Protein AF-0000000077157957 (afdb_homodimer)

Solvent-accessible surface area (backbone atoms only — not comparable to full-atom values): 14151 Å² total; per-residue (Å²): 118,67,77,53,46,55,57,48,50,53,51,52,47,68,75,36,86,53,44,46,35,38,33,37,28,38,81,87,62,49,78,75,44,72,50,68,50,83,91,54,86,76,76,61,53,72,70,53,44,52,51,51,48,44,53,50,47,52,52,49,53,59,51,50,72,49,22,91,65,38,36,56,62,53,36,33,39,37,36,26,53,47,30,28,40,36,41,31,61,73,54,99,53,33,36,37,38,38,32,27,62,41,55,69,68,58,43,57,47,58,73,54,78,43,71,69,49,51,53,27,47,73,66,49,52,62,55,89,125,119,66,77,52,47,54,56,48,50,52,52,53,46,68,74,35,86,54,44,47,35,38,34,38,27,38,80,86,62,48,78,76,43,72,50,67,50,84,90,55,84,77,78,62,53,73,68,54,44,53,53,52,49,45,53,49,47,53,52,49,53,60,52,51,71,48,22,90,66,38,35,56,63,53,36,34,39,36,36,27,53,48,30,29,39,36,40,33,60,74,54,99,52,34,36,37,38,38,32,26,61,41,55,69,67,59,42,58,46,58,72,54,77,44,71,70,50,50,55,26,50,72,67,48,51,61,56,90,124

Sequence (258 aa):
MVEDYKSFLEVLMVSNKNIRFSAMCNLKGELLFQKRRDDIRELFSLEETKEQLSRTIESWKSRVEIKDKVGRPLYSVTSYEKIKRMTIPIDEEHLLFISIDNKEEEVEMFKNINIKNISSLLDIGPTKSMVEDYKSFLEVLMVSNKNIRFSAMCNLKGELLFQKRRDDIRELFSLEETKEQLSRTIESWKSRVEIKDKVGRPLYSVTSYEKIKRMTIPIDEEHLLFISIDNKEEEVEMFKNINIKNISSLLDIGPTKS

Nearest PDB structures (foldseek):
  7kek-assembly1_F  TM=7.350E-01  e=5.044E-04  Tetrahymena thermophila
  8fw5-assembly1_D  TM=6.089E-01  e=6.854E-04  Escherichia coli
  7ux2-assembly1_I  TM=6.187E-01  e=1.944E-03  Homo sapiens
  8dhb-assembly1_B  TM=6.499E-01  e=8.470E-03  Homo sapiens
  6nzd-assembly1_F  TM=6.382E-01  e=7.492E-03  Homo sapiens

Secondary structure (DSSP, 8-state):
--HHHHHHHHHHHHH-TTEEEEEEEETTS-EEEEEE-TTS--SS-HHHHHHHHHHHHHHHHHHHTTHHHH--EEEEEEEESSEEEEEEESSSSEEEEEEEEPPHHHHHHTTS--HHHHHHHHT-S----/--HHHHHHHHHHHHH-TTEEEEEEEETTS-EEEEEE-SSS--SS-HHHHHHHHHHHHHHHHHHHTTHHHH--EEEEEEEESSEEEEEEESSSSEEEEEEEEPPHHHHHHTTS--HHHHHHHHT-S----

Foldseek 3Di:
DLVVVAVVVVVVCVVDVQWAKKFKDWLVLDTSDMDGDPPDDDPDDPVRVSVVSNVVSVVQVVQQVCCVPVHHDAKDWDDDQFWIWMWGDPDPTMIMIIIGGDDNVLNVLPVDDDPVSVVVCVPDDDDPD/DLVVVAVVVVVVCVVDVQWAKKFKDWLVLDTSDMDGDPPDDDPDDPVRVSVVSNVVSVVQVVQCVCCVPVHHDAKDWDDDQFWIWMWGDPDPTMIMIIIGGDDNVLNVLPVDDDPVSVVVVVPDDDDPD

pLDDT: mean 89.95, std 9.97, range [42.88, 97.19]

Radius of gyration: 17.66 Å; Cα contacts (8 Å, |Δi|>4): 406; chains: 2; bounding box: 35×49×39 Å

Structure (mmCIF, N/CA/C/O backbone):
data_AF-0000000077157957-model_v1
#
loop_
_entity.id
_entity.type
_entity.pdbx_description
1 polymer 'Uncharacterized protein'
#
loop_
_atom_site.group_PDB
_atom_site.id
_atom_site.type_symbol
_atom_site.label_atom_id
_atom_site.label_alt_id
_atom_site.label_comp_id
_atom_site.label_asym_id
_atom_site.label_entity_id
_atom_site.label_seq_id
_atom_site.pdbx_PDB_ins_code
_atom_site.Cartn_x
_atom_site.Cartn_y
_atom_site.Cartn_z
_atom_site.occupancy
_atom_site.B_iso_or_equiv
_atom_site.auth_seq_id
_atom_site.auth_comp_id
_atom_site.auth_asym_id
_atom_site.auth_atom_id
_atom_site.pdbx_PDB_model_num
ATOM 1 N N . MET A 1 1 ? -15.039 -23.141 -6.438 1 42.88 1 MET A N 1
ATOM 2 C CA . MET A 1 1 ? -14.539 -21.797 -6.246 1 42.88 1 MET A CA 1
ATOM 3 C C . MET A 1 1 ? -13.016 -21.766 -6.324 1 42.88 1 MET A C 1
ATOM 5 O O . MET A 1 1 ? -12.438 -20.859 -6.93 1 42.88 1 MET A O 1
ATOM 9 N N . VAL A 1 2 ? -12.328 -22.891 -5.785 1 51.84 2 VAL A N 1
ATOM 10 C CA . VAL A 1 2 ? -10.883 -23.062 -5.715 1 51.84 2 VAL A CA 1
ATOM 11 C C . VAL A 1 2 ? -10.32 -23.297 -7.117 1 51.84 2 VAL A C 1
ATOM 13 O O . VAL A 1 2 ? -9.312 -22.688 -7.492 1 51.84 2 VAL A O 1
ATOM 16 N N . GLU A 1 3 ? -10.898 -24.297 -7.863 1 55.38 3 GLU A N 1
ATOM 17 C CA . GLU A 1 3 ? -10.43 -24.625 -9.203 1 55.38 3 GLU A CA 1
ATOM 18 C C . GLU A 1 3 ? -10.391 -23.391 -10.094 1 55.38 3 GLU A C 1
ATOM 20 O O . GLU A 1 3 ? -9.523 -23.266 -10.969 1 55.38 3 GLU A O 1
ATOM 25 N N . ASP A 1 4 ? -11.039 -22.406 -9.539 1 82.94 4 ASP A N 1
ATOM 26 C CA . ASP A 1 4 ? -11.25 -21.188 -10.312 1 82.94 4 ASP A CA 1
ATOM 27 C C . ASP A 1 4 ? -10.148 -20.156 -10.031 1 82.94 4 ASP A C 1
ATOM 29 O O . ASP A 1 4 ? -9.711 -19.453 -10.938 1 82.94 4 ASP A O 1
ATOM 33 N N . TYR A 1 5 ? -9.336 -20.609 -8.984 1 84.75 5 TYR A N 1
ATOM 34 C CA . TYR A 1 5 ? -8.25 -19.688 -8.664 1 84.75 5 TYR A CA 1
ATOM 35 C C . TYR A 1 5 ? -7.016 -19.984 -9.516 1 84.75 5 TYR A C 1
ATOM 37 O O . TYR A 1 5 ? -6.336 -19.062 -9.977 1 84.75 5 TYR A O 1
ATOM 45 N N . LYS A 1 6 ? -6.855 -21.312 -9.688 1 89 6 LYS A N 1
ATOM 46 C CA . LYS A 1 6 ? -5.699 -21.719 -10.484 1 89 6 LYS A CA 1
ATOM 47 C C . LYS A 1 6 ? -5.773 -21.141 -11.898 1 89 6 LYS A C 1
ATOM 49 O O . LYS A 1 6 ? -4.812 -20.531 -12.375 1 89 6 LYS A O 1
ATOM 54 N N . SER A 1 7 ? -6.852 -21.406 -12.484 1 90.25 7 SER A N 1
ATOM 55 C CA . SER A 1 7 ? -7.043 -20.906 -13.844 1 90.25 7 SER A CA 1
ATOM 56 C C . SER A 1 7 ? -6.957 -19.375 -13.883 1 90.25 7 SER A C 1
ATOM 58 O O . SER A 1 7 ? -6.398 -18.812 -14.82 1 90.25 7 SER A O 1
ATOM 60 N N . PHE A 1 8 ? -7.523 -18.828 -12.891 1 91.25 8 PHE A N 1
ATOM 61 C CA . PHE A 1 8 ? -7.492 -17.375 -12.781 1 91.25 8 PHE A CA 1
ATOM 62 C C . PHE A 1 8 ? -6.059 -16.859 -12.742 1 91.25 8 PHE A C 1
ATOM 64 O O . PHE A 1 8 ? -5.695 -15.945 -13.484 1 91.25 8 PHE A O 1
ATOM 71 N N . LEU A 1 9 ? -5.203 -17.438 -11.945 1 94.25 9 LEU A N 1
ATOM 72 C CA . LEU A 1 9 ? -3.82 -17 -11.789 1 94.25 9 LEU A CA 1
ATOM 73 C C . LEU A 1 9 ? -3.021 -17.266 -13.062 1 94.25 9 LEU A C 1
ATOM 75 O O . LEU A 1 9 ? -2.146 -16.469 -13.422 1 94.25 9 LEU A O 1
ATOM 79 N N . GLU A 1 10 ? -3.318 -18.359 -13.672 1 92.62 10 GLU A N 1
ATOM 80 C CA . GLU A 1 10 ? -2.639 -18.656 -14.93 1 92.62 10 GLU A CA 1
ATOM 81 C C . GLU A 1 10 ? -2.91 -17.578 -15.977 1 92.62 10 GLU A C 1
ATOM 83 O O . GLU A 1 10 ? -1.987 -17.109 -16.641 1 92.62 10 GLU A O 1
ATOM 88 N N . VAL A 1 11 ? -4.16 -17.25 -16.078 1 92.44 11 VAL A N 1
ATOM 89 C CA . VAL A 1 11 ? -4.535 -16.219 -17.031 1 92.44 11 VAL A CA 1
ATOM 90 C C . VAL A 1 11 ? -3.875 -14.891 -16.641 1 92.44 11 VAL A C 1
ATOM 92 O O . VAL A 1 11 ? -3.371 -14.164 -17.5 1 92.44 11 VAL A O 1
ATOM 95 N N . LEU A 1 12 ? -3.834 -14.586 -15.375 1 93.19 12 LEU A N 1
ATOM 96 C CA . LEU A 1 12 ? -3.229 -13.359 -14.875 1 93.19 12 LEU A CA 1
ATOM 97 C C . LEU A 1 12 ? -1.747 -13.297 -15.227 1 93.19 12 LEU A C 1
ATOM 99 O O . LEU A 1 12 ? -1.271 -12.281 -15.742 1 93.19 12 LEU A O 1
ATOM 103 N N . MET A 1 13 ? -1.059 -14.359 -15.07 1 93.81 13 MET A N 1
ATOM 104 C CA . MET A 1 13 ? 0.377 -14.414 -15.328 1 93.81 13 MET A CA 1
ATOM 105 C C . MET A 1 13 ? 0.674 -14.195 -16.812 1 93.81 13 MET A C 1
ATOM 107 O O . MET A 1 13 ? 1.664 -13.547 -17.156 1 93.81 13 MET A O 1
ATOM 111 N N . VAL A 1 14 ? -0.181 -14.695 -17.594 1 92.06 14 VAL A N 1
ATOM 112 C CA . VAL A 1 14 ? 0.019 -14.602 -19.031 1 92.06 14 VAL A CA 1
ATOM 113 C C . VAL A 1 14 ? -0.35 -13.203 -19.516 1 92.06 14 VAL A C 1
ATOM 115 O O . VAL A 1 14 ? 0.238 -12.695 -20.484 1 92.06 14 VAL A O 1
ATOM 118 N N . SER A 1 15 ? -1.203 -12.555 -18.844 1 89.25 15 SER A N 1
ATOM 119 C CA . SER A 1 15 ? -1.728 -11.266 -19.297 1 89.25 15 SER A CA 1
ATOM 120 C C . SER A 1 15 ? -0.665 -10.18 -19.203 1 89.25 15 SER A C 1
ATOM 122 O O . SER A 1 15 ? -0.77 -9.141 -19.859 1 89.25 15 SER A O 1
ATOM 124 N N . ASN A 1 16 ? 0.324 -10.344 -18.344 1 91.5 16 ASN A N 1
ATOM 125 C CA . ASN A 1 16 ? 1.389 -9.359 -18.156 1 91.5 16 ASN A CA 1
ATOM 126 C C . ASN A 1 16 ? 2.729 -10.039 -17.875 1 91.5 16 ASN A C 1
ATOM 128 O O . ASN A 1 16 ? 2.895 -10.695 -16.844 1 91.5 16 ASN A O 1
ATOM 132 N N . LYS A 1 17 ? 3.668 -9.844 -18.766 1 91.75 17 LYS A N 1
ATOM 133 C CA . LYS A 1 17 ? 4.949 -10.547 -18.703 1 91.75 17 LYS A CA 1
ATOM 134 C C . LYS A 1 17 ? 5.801 -10.047 -17.547 1 91.75 17 LYS A C 1
ATOM 136 O O . LYS A 1 17 ? 6.801 -10.672 -17.188 1 91.75 17 LYS A O 1
ATOM 141 N N . ASN A 1 18 ? 5.402 -8.945 -16.953 1 92.56 18 ASN A N 1
ATOM 142 C CA . ASN A 1 18 ? 6.207 -8.367 -15.875 1 92.56 18 ASN A CA 1
ATOM 143 C C . ASN A 1 18 ? 5.801 -8.922 -14.508 1 92.56 18 ASN A C 1
ATOM 145 O O . ASN A 1 18 ? 6.465 -8.656 -13.508 1 92.56 18 ASN A O 1
ATOM 149 N N . ILE A 1 19 ? 4.68 -9.664 -14.469 1 95.69 19 ILE A N 1
ATOM 150 C CA . ILE A 1 19 ? 4.297 -10.305 -13.219 1 95.69 19 ILE A CA 1
ATOM 151 C C . ILE A 1 19 ? 5.27 -11.438 -12.898 1 95.69 19 ILE A C 1
ATOM 153 O O . ILE A 1 19 ? 5.445 -12.352 -13.703 1 95.69 19 ILE A O 1
ATOM 157 N N . ARG A 1 20 ? 5.859 -11.391 -11.797 1 95.56 20 ARG A N 1
ATOM 158 C CA . ARG A 1 20 ? 6.832 -12.391 -11.367 1 95.56 20 ARG A CA 1
ATOM 159 C C . ARG A 1 20 ? 6.156 -13.516 -10.594 1 95.56 20 ARG A C 1
ATOM 161 O O . ARG A 1 20 ? 6.582 -14.672 -10.664 1 95.56 20 ARG A O 1
ATOM 168 N N . PHE A 1 21 ? 5.234 -13.07 -9.836 1 96 21 PHE A N 1
ATOM 169 C CA . PHE A 1 21 ? 4.641 -13.969 -8.852 1 96 21 PHE A CA 1
ATOM 170 C C . PHE A 1 21 ? 3.191 -13.586 -8.578 1 96 21 PHE A C 1
ATOM 172 O O . PHE A 1 21 ? 2.857 -12.398 -8.523 1 96 21 PHE A O 1
ATOM 179 N N . SER A 1 22 ? 2.291 -14.578 -8.43 1 96.44 22 SER A N 1
ATOM 180 C CA . SER A 1 22 ? 0.923 -14.383 -7.957 1 96.44 22 SER A CA 1
ATOM 181 C C . SER A 1 22 ? 0.5 -15.508 -7.012 1 96.44 22 SER A C 1
ATOM 183 O O . SER A 1 22 ? 0.941 -16.641 -7.16 1 96.44 22 SER A O 1
ATOM 185 N N . ALA A 1 23 ? -0.351 -15.18 -6.09 1 96.5 23 ALA A N 1
ATOM 186 C CA . ALA A 1 23 ? -0.817 -16.172 -5.125 1 96.5 23 ALA A CA 1
ATOM 187 C C . ALA A 1 23 ? -2.207 -15.812 -4.605 1 96.5 23 ALA A C 1
ATOM 189 O O . ALA A 1 23 ? -2.557 -14.641 -4.5 1 96.5 23 ALA A O 1
ATOM 190 N N . MET A 1 24 ? -2.934 -16.844 -4.344 1 95.94 24 MET A N 1
ATOM 191 C CA . MET A 1 24 ? -4.211 -16.75 -3.641 1 95.94 24 MET A CA 1
ATOM 192 C C . MET A 1 24 ? -4.098 -17.297 -2.223 1 95.94 24 MET A C 1
ATOM 194 O O . MET A 1 24 ? -3.658 -18.438 -2.023 1 95.94 24 MET A O 1
ATOM 198 N N . CYS A 1 25 ? -4.477 -16.484 -1.269 1 95.62 25 CYS A N 1
ATOM 199 C CA . CYS A 1 25 ? -4.445 -16.906 0.127 1 95.62 25 CYS A CA 1
ATOM 200 C C . CYS A 1 25 ? -5.758 -16.578 0.827 1 95.62 25 CYS A C 1
ATOM 202 O O . CYS A 1 25 ? -6.508 -15.711 0.37 1 95.62 25 CYS A O 1
ATOM 204 N N . ASN A 1 26 ? -6.004 -17.297 1.875 1 94.62 26 ASN A N 1
ATOM 205 C CA . ASN A 1 26 ? -7.117 -16.875 2.719 1 94.62 26 ASN A CA 1
ATOM 206 C C . ASN A 1 26 ? -6.637 -16.062 3.912 1 94.62 26 ASN A C 1
ATOM 208 O O . ASN A 1 26 ? -5.434 -15.906 4.125 1 94.62 26 ASN A O 1
ATOM 212 N N . LEU A 1 27 ? -7.539 -15.57 4.688 1 92.88 27 LEU A N 1
ATOM 213 C CA . LEU A 1 27 ? -7.203 -14.641 5.762 1 92.88 27 LEU A CA 1
ATOM 214 C C . LEU A 1 27 ? -6.656 -15.383 6.973 1 92.88 27 LEU A C 1
ATOM 216 O O . LEU A 1 27 ? -6.18 -14.758 7.926 1 92.88 27 LEU A O 1
ATOM 220 N N . LYS A 1 28 ? -6.629 -16.656 6.891 1 91.31 28 LYS A N 1
ATOM 221 C CA . LYS A 1 28 ? -6.031 -17.453 7.961 1 91.31 28 LYS A CA 1
ATOM 222 C C . LYS A 1 28 ? -4.559 -17.719 7.684 1 91.31 28 LYS A C 1
ATOM 224 O O . LYS A 1 28 ? -3.871 -18.344 8.508 1 91.31 28 LYS A O 1
ATOM 229 N N . GLY A 1 29 ? -4.121 -17.344 6.531 1 87.62 29 GLY A N 1
ATOM 230 C CA . GLY A 1 29 ? -2.707 -17.484 6.211 1 87.62 29 GLY A CA 1
ATOM 231 C C . GLY A 1 29 ? -2.396 -18.703 5.367 1 87.62 29 GLY A C 1
ATOM 232 O O . GLY A 1 29 ? -1.229 -19.031 5.145 1 87.62 29 GLY A O 1
ATOM 233 N N . GLU A 1 30 ? -3.422 -19.312 4.934 1 91.81 30 GLU A N 1
ATOM 234 C CA . GLU A 1 30 ? -3.209 -20.484 4.098 1 91.81 30 GLU A CA 1
ATOM 235 C C . GLU A 1 30 ? -2.99 -20.094 2.641 1 91.81 30 GLU A C 1
ATOM 237 O O . GLU A 1 30 ? -3.807 -19.391 2.053 1 91.81 30 GLU A O 1
ATOM 242 N N . LEU A 1 31 ? -1.875 -20.578 2.088 1 93.5 31 LEU A N 1
ATOM 243 C CA . LEU A 1 31 ? -1.6 -20.422 0.663 1 93.5 31 LEU A CA 1
ATOM 244 C C . LEU A 1 31 ? -2.371 -21.438 -0.157 1 93.5 31 LEU A C 1
ATOM 246 O O . LEU A 1 31 ? -2.057 -22.641 -0.117 1 93.5 31 LEU A O 1
ATOM 250 N N . LEU A 1 32 ? -3.307 -21.031 -0.927 1 93.94 32 LEU A N 1
ATOM 251 C CA . LEU A 1 32 ? -4.184 -21.922 -1.671 1 93.94 32 LEU A CA 1
ATOM 252 C C . LEU A 1 32 ? -3.566 -22.297 -3.018 1 93.94 32 LEU A C 1
ATOM 254 O O . LEU A 1 32 ? -3.58 -23.469 -3.414 1 93.94 32 LEU A O 1
ATOM 258 N N . PHE A 1 33 ? -3.115 -21.281 -3.725 1 94.12 33 PHE A N 1
ATOM 259 C CA . PHE A 1 33 ? -2.473 -21.469 -5.02 1 94.12 33 PHE A CA 1
ATOM 260 C C . PHE A 1 33 ? -1.436 -20.375 -5.27 1 94.12 33 PHE A C 1
ATOM 262 O O . PHE A 1 33 ? -1.561 -19.266 -4.758 1 94.12 33 PHE A O 1
ATOM 269 N N . GLN A 1 34 ? -0.442 -20.766 -6.004 1 94.94 34 GLN A N 1
ATOM 270 C CA . GLN A 1 34 ? 0.556 -19.781 -6.395 1 94.94 34 GLN A CA 1
ATOM 271 C C . GLN A 1 34 ? 1.125 -20.094 -7.777 1 94.94 34 GLN A C 1
ATOM 273 O O . GLN A 1 34 ? 1.074 -21.234 -8.234 1 94.94 34 GLN A O 1
ATOM 278 N N . LYS A 1 35 ? 1.478 -19.078 -8.406 1 94.56 35 LYS A N 1
ATOM 279 C CA . LYS A 1 35 ? 2.186 -19.203 -9.68 1 94.56 35 LYS A CA 1
ATOM 280 C C . LYS A 1 35 ? 3.414 -18.297 -9.711 1 94.56 35 LYS A C 1
ATOM 282 O O . LYS A 1 35 ? 3.363 -17.156 -9.242 1 94.56 35 LYS A O 1
ATOM 287 N N . ARG A 1 36 ? 4.512 -18.875 -10.234 1 93.62 36 ARG A N 1
ATOM 288 C CA . ARG A 1 36 ? 5.758 -18.141 -10.438 1 93.62 36 ARG A CA 1
ATOM 289 C C . ARG A 1 36 ? 6.195 -18.203 -11.898 1 93.62 36 ARG A C 1
ATOM 291 O O . ARG A 1 36 ? 5.902 -19.172 -12.602 1 93.62 36 ARG A O 1
ATOM 298 N N . ARG A 1 37 ? 6.785 -17.156 -12.211 1 91.06 37 ARG A N 1
ATOM 299 C CA . ARG A 1 37 ? 7.375 -17.188 -13.547 1 91.06 37 ARG A CA 1
ATOM 300 C C . ARG A 1 37 ? 8.594 -18.109 -13.578 1 91.06 37 ARG A C 1
ATOM 302 O O . ARG A 1 37 ? 9.461 -18.031 -12.703 1 91.06 37 ARG A O 1
ATOM 309 N N . ASP A 1 38 ? 8.773 -18.906 -14.578 1 85.81 38 ASP A N 1
ATOM 310 C CA . ASP A 1 38 ? 9.812 -19.938 -14.641 1 85.81 38 ASP A CA 1
ATOM 311 C C . ASP A 1 38 ? 11.086 -19.375 -15.281 1 85.81 38 ASP A C 1
ATOM 313 O O . ASP A 1 38 ? 12.172 -19.922 -15.086 1 85.81 38 ASP A O 1
ATOM 317 N N . ASP A 1 39 ? 11.008 -18.281 -15.977 1 89.44 39 ASP A N 1
ATOM 318 C CA . ASP A 1 39 ? 12.125 -17.828 -16.797 1 89.44 39 ASP A CA 1
ATOM 319 C C . ASP A 1 39 ? 12.891 -16.703 -16.109 1 89.44 39 ASP A C 1
ATOM 321 O O . ASP A 1 39 ? 13.75 -16.062 -16.734 1 89.44 39 ASP A O 1
ATOM 325 N N . ILE A 1 40 ? 12.516 -16.438 -14.875 1 89.19 40 ILE A N 1
ATOM 326 C CA . ILE A 1 40 ? 13.227 -15.359 -14.172 1 89.19 40 ILE A CA 1
ATOM 327 C C . ILE A 1 40 ? 13.742 -15.875 -12.836 1 89.19 40 ILE A C 1
ATOM 329 O O . ILE A 1 40 ? 13.258 -16.891 -12.32 1 89.19 40 ILE A O 1
ATOM 333 N N . ARG A 1 41 ? 14.742 -15.164 -12.375 1 89.81 41 ARG A N 1
ATOM 334 C CA . ARG A 1 41 ? 15.297 -15.492 -11.07 1 89.81 41 ARG A CA 1
ATOM 335 C C . ARG A 1 41 ? 14.312 -15.156 -9.953 1 89.81 41 ARG A C 1
ATOM 337 O O . ARG A 1 41 ? 13.789 -14.039 -9.891 1 89.81 41 ARG A O 1
ATOM 344 N N . GLU A 1 42 ? 14.156 -16.078 -9.055 1 90.19 42 GLU A N 1
ATOM 345 C CA . GLU A 1 42 ? 13.297 -15.875 -7.895 1 90.19 42 GLU A CA 1
ATOM 346 C C . GLU A 1 42 ? 13.984 -14.984 -6.855 1 90.19 42 GLU A C 1
ATOM 348 O O . GLU A 1 42 ? 15.18 -15.141 -6.594 1 90.19 42 GLU A O 1
ATOM 353 N N . LEU A 1 43 ? 13.273 -14.18 -6.301 1 93.81 43 LEU A N 1
ATOM 354 C CA . LEU A 1 43 ? 13.812 -13.266 -5.301 1 93.81 43 LEU A CA 1
ATOM 355 C C . LEU A 1 43 ? 13.633 -13.836 -3.896 1 93.81 43 LEU A C 1
ATOM 357 O O . LEU A 1 43 ? 14.383 -13.492 -2.98 1 93.81 43 LEU A O 1
ATOM 361 N N . PHE A 1 44 ? 12.617 -14.688 -3.742 1 94.06 44 PHE A N 1
ATOM 362 C CA . PHE A 1 44 ? 12.297 -15.266 -2.441 1 94.06 44 PHE A CA 1
ATOM 363 C C . PHE A 1 44 ? 12.188 -16.781 -2.537 1 94.06 44 PHE A C 1
ATOM 365 O O . PHE A 1 44 ? 11.656 -17.312 -3.518 1 94.06 44 PHE A O 1
ATOM 372 N N . SER A 1 45 ? 12.664 -17.406 -1.501 1 92.56 45 SER A N 1
ATOM 373 C CA . SER A 1 45 ? 12.383 -18.828 -1.356 1 92.56 45 SER A CA 1
ATOM 374 C C . SER A 1 45 ? 10.922 -19.062 -0.992 1 92.56 45 SER A C 1
ATOM 376 O O . SER A 1 45 ? 10.188 -18.109 -0.706 1 92.56 45 SER A O 1
ATOM 378 N N . LEU A 1 46 ? 10.523 -20.281 -1.025 1 89.75 46 LEU A N 1
ATOM 379 C CA . LEU A 1 46 ? 9.164 -20.609 -0.64 1 89.75 46 LEU A CA 1
ATOM 380 C C . LEU A 1 46 ? 8.898 -20.234 0.814 1 89.75 46 LEU A C 1
ATOM 382 O O . LEU A 1 46 ? 7.828 -19.719 1.143 1 89.75 46 LEU A O 1
ATOM 386 N N . GLU A 1 47 ? 9.875 -20.531 1.652 1 93.19 47 GLU A N 1
ATOM 387 C CA . GLU A 1 47 ? 9.75 -20.188 3.066 1 93.19 47 GLU A CA 1
ATOM 388 C C . GLU A 1 47 ? 9.633 -18.672 3.264 1 93.19 47 GLU A C 1
ATOM 390 O O . GLU A 1 47 ? 8.797 -18.203 4.031 1 93.19 47 GLU A O 1
ATOM 395 N N . GLU A 1 48 ? 10.469 -17.953 2.572 1 93.69 48 GLU A N 1
ATOM 396 C CA . GLU A 1 48 ? 10.422 -16.5 2.641 1 93.69 48 GLU A CA 1
ATOM 397 C C . GLU A 1 48 ? 9.102 -15.961 2.098 1 93.69 48 GLU A C 1
ATOM 399 O O . GLU A 1 48 ? 8.555 -14.992 2.633 1 93.69 48 GLU A O 1
ATOM 404 N N . THR A 1 49 ? 8.609 -16.594 1.035 1 92.31 49 THR A N 1
ATOM 405 C CA . THR A 1 49 ? 7.332 -16.203 0.451 1 92.31 49 THR A CA 1
ATOM 406 C C . THR A 1 49 ? 6.203 -16.375 1.465 1 92.31 49 THR A C 1
ATOM 408 O O . THR A 1 49 ? 5.383 -15.469 1.646 1 92.31 49 THR A O 1
ATOM 411 N N . LYS A 1 50 ? 6.207 -17.438 2.139 1 92.88 50 LYS A N 1
ATOM 412 C CA . LYS A 1 50 ? 5.18 -17.703 3.143 1 92.88 50 LYS A CA 1
ATOM 413 C C . LYS A 1 50 ? 5.246 -16.672 4.273 1 92.88 50 LYS A C 1
ATOM 415 O O . LYS A 1 50 ? 4.211 -16.203 4.754 1 92.88 50 LYS A O 1
ATOM 420 N N . GLU A 1 51 ? 6.418 -16.344 4.676 1 94 51 GLU A N 1
ATOM 421 C CA . GLU A 1 51 ? 6.59 -15.32 5.707 1 94 51 GLU A CA 1
ATOM 422 C C . GLU A 1 51 ? 6.062 -13.969 5.242 1 94 51 GLU A C 1
ATOM 424 O O . GLU A 1 51 ? 5.359 -13.273 5.984 1 94 51 GLU A O 1
ATOM 429 N N . GLN A 1 52 ? 6.398 -13.617 4.008 1 93.06 52 GLN A N 1
ATOM 430 C CA . GLN A 1 52 ? 5.93 -12.352 3.455 1 93.06 52 GLN A CA 1
ATOM 431 C C . GLN A 1 52 ? 4.41 -12.328 3.346 1 93.06 52 GLN A C 1
ATOM 433 O O . GLN A 1 52 ? 3.777 -11.312 3.65 1 93.06 52 GLN A O 1
ATOM 438 N N . LEU A 1 53 ? 3.875 -13.414 2.973 1 94.25 53 LEU A N 1
ATOM 439 C CA . LEU A 1 53 ? 2.424 -13.5 2.859 1 94.25 53 LEU A CA 1
ATOM 440 C C . LEU A 1 53 ? 1.761 -13.352 4.223 1 94.25 53 LEU A C 1
ATOM 442 O O . LEU A 1 53 ? 0.737 -12.68 4.352 1 94.25 53 LEU A O 1
ATOM 446 N N . SER A 1 54 ? 2.365 -13.969 5.199 1 94.62 54 SER A N 1
ATOM 447 C CA . SER A 1 54 ? 1.835 -13.852 6.555 1 94.62 54 SER A CA 1
ATOM 448 C C . SER A 1 54 ? 1.819 -12.398 7.016 1 94.62 54 SER A C 1
ATOM 450 O O . SER A 1 54 ? 0.823 -11.922 7.57 1 94.62 54 SER A O 1
ATOM 452 N N . ARG A 1 55 ? 2.85 -11.672 6.777 1 93.44 55 ARG A N 1
ATOM 453 C CA . ARG A 1 55 ? 2.934 -10.258 7.137 1 93.44 55 ARG A CA 1
ATOM 454 C C . ARG A 1 55 ? 1.906 -9.438 6.367 1 93.44 55 ARG A C 1
ATOM 456 O O . ARG A 1 55 ? 1.288 -8.523 6.926 1 93.44 55 ARG A O 1
ATOM 463 N N . THR A 1 56 ? 1.787 -9.773 5.105 1 94.88 56 THR A N 1
ATOM 464 C CA . THR A 1 56 ? 0.821 -9.078 4.262 1 94.88 56 THR A CA 1
ATOM 465 C C . THR A 1 56 ? -0.598 -9.281 4.785 1 94.88 56 THR A C 1
ATOM 467 O O . THR A 1 56 ? -1.383 -8.328 4.84 1 94.88 56 THR A O 1
ATOM 470 N N . ILE A 1 57 ? -0.848 -10.445 5.184 1 95.69 57 ILE A N 1
ATOM 471 C CA . ILE A 1 57 ? -2.174 -10.766 5.703 1 95.69 57 ILE A CA 1
ATOM 472 C C . ILE A 1 57 ? -2.418 -10.008 7 1 95.69 57 ILE A C 1
ATOM 474 O O . ILE A 1 57 ? -3.498 -9.445 7.207 1 95.69 57 ILE A O 1
ATOM 478 N N . GLU A 1 58 ? -1.436 -9.977 7.84 1 94.25 58 GLU A N 1
ATOM 479 C CA . GLU A 1 58 ? -1.569 -9.211 9.078 1 94.25 58 GLU A CA 1
ATOM 480 C C . GLU A 1 58 ? -1.806 -7.73 8.789 1 94.25 58 GLU A C 1
ATOM 482 O O . GLU A 1 58 ? -2.658 -7.098 9.422 1 94.25 58 GLU A O 1
ATOM 487 N N . SER A 1 59 ? -1.068 -7.207 7.867 1 94.5 59 SER A N 1
ATOM 488 C CA . SER A 1 59 ? -1.252 -5.816 7.465 1 94.5 59 SER A CA 1
ATOM 489 C C . SER A 1 59 ? -2.654 -5.582 6.906 1 94.5 59 SER A C 1
ATOM 491 O O . SER A 1 59 ? -3.285 -4.566 7.211 1 94.5 59 SER A O 1
ATOM 493 N N . TRP A 1 60 ? -3.105 -6.508 6.133 1 96.12 60 TRP A N 1
ATOM 494 C CA . TRP A 1 60 ? -4.434 -6.379 5.543 1 96.12 60 TRP A CA 1
ATOM 495 C C . TRP A 1 60 ? -5.512 -6.391 6.621 1 96.12 60 TRP A C 1
ATOM 497 O O . TRP A 1 60 ? -6.445 -5.586 6.582 1 96.12 60 TRP A O 1
ATOM 507 N N . LYS A 1 61 ? -5.316 -7.277 7.57 1 94.44 61 LYS A N 1
ATOM 508 C CA . LYS A 1 61 ? -6.277 -7.336 8.664 1 94.44 61 LYS A CA 1
ATOM 509 C C . LYS A 1 61 ? -6.336 -6.008 9.414 1 94.44 61 LYS A C 1
ATOM 511 O O . LYS A 1 61 ? -7.418 -5.555 9.805 1 94.44 61 LYS A O 1
ATOM 516 N N . SER A 1 62 ? -5.199 -5.445 9.625 1 93.94 62 SER A N 1
ATOM 517 C CA . SER A 1 62 ? -5.152 -4.145 10.281 1 93.94 62 SER A CA 1
ATOM 518 C C . SER A 1 62 ? -5.879 -3.084 9.461 1 93.94 62 SER A C 1
ATOM 520 O O . SER A 1 62 ? -6.539 -2.203 10.016 1 93.94 62 SER A O 1
ATOM 522 N N . ARG A 1 63 ? -5.863 -3.123 8.164 1 95.62 63 ARG A N 1
ATOM 523 C CA . ARG A 1 63 ? -6.531 -2.182 7.266 1 95.62 63 ARG A CA 1
ATOM 524 C C . ARG A 1 63 ? -8.047 -2.342 7.336 1 95.62 63 ARG A C 1
ATOM 526 O O . ARG A 1 63 ? -8.781 -1.361 7.223 1 95.62 63 ARG A O 1
ATOM 533 N N . VAL A 1 64 ? -8.422 -3.572 7.551 1 95.88 64 VAL A N 1
ATOM 534 C CA . VAL A 1 64 ? -9.852 -3.863 7.609 1 95.88 64 VAL A CA 1
ATOM 535 C C . VAL A 1 64 ? -10.445 -3.299 8.898 1 95.88 64 VAL A C 1
ATOM 537 O O . VAL A 1 64 ? -11.633 -2.967 8.953 1 95.88 64 VAL A O 1
ATOM 540 N N . GLU A 1 65 ? -9.633 -3.125 9.906 1 94.94 65 GLU A N 1
ATOM 541 C CA . GLU A 1 65 ? -10.109 -2.711 11.227 1 94.94 65 GLU A CA 1
ATOM 542 C C . GLU A 1 65 ? -10.742 -1.322 11.172 1 94.94 65 GLU A C 1
ATOM 544 O O . GLU A 1 65 ? -11.578 -0.985 12.016 1 94.94 65 GLU A O 1
ATOM 549 N N . ILE A 1 66 ? -10.398 -0.533 10.188 1 95.94 66 ILE A N 1
ATOM 550 C CA . ILE A 1 66 ? -10.883 0.843 10.188 1 95.94 66 ILE A CA 1
ATOM 551 C C . ILE A 1 66 ? -11.961 1.012 9.125 1 95.94 66 ILE A C 1
ATOM 553 O O . ILE A 1 66 ? -12.344 2.137 8.789 1 95.94 66 ILE A O 1
ATOM 557 N N . LYS A 1 67 ? -12.508 -0.037 8.602 1 96 67 LYS A N 1
ATOM 558 C CA . LYS A 1 67 ? -13.461 -0.01 7.5 1 96 67 LYS A CA 1
ATOM 559 C C . LYS A 1 67 ? -14.719 0.765 7.879 1 96 67 LYS A C 1
ATOM 561 O O . LYS A 1 67 ? -15.383 1.35 7.02 1 96 67 LYS A O 1
ATOM 566 N N . ASP A 1 68 ? -15.023 0.814 9.133 1 96.5 68 ASP A N 1
ATOM 567 C CA . ASP A 1 68 ? -16.234 1.506 9.555 1 96.5 68 ASP A CA 1
ATOM 568 C C . ASP A 1 68 ? -16.109 3.014 9.359 1 96.5 68 ASP A C 1
ATOM 570 O O . ASP A 1 68 ? -17.109 3.717 9.234 1 96.5 68 ASP A O 1
ATOM 574 N N . LYS A 1 69 ? -14.906 3.438 9.281 1 95.94 69 LYS A N 1
ATOM 575 C CA . LYS A 1 69 ? -14.672 4.875 9.148 1 95.94 69 LYS A CA 1
ATOM 576 C C . LYS A 1 69 ? -14.391 5.258 7.699 1 95.94 69 LYS A C 1
ATOM 578 O O . LYS A 1 69 ? -14.852 6.293 7.227 1 95.94 69 LYS A O 1
ATOM 583 N N . VAL A 1 70 ? -13.688 4.398 6.977 1 97.19 70 VAL A N 1
ATOM 584 C CA . VAL A 1 70 ? -13.188 4.848 5.68 1 97.19 70 VAL A CA 1
ATOM 585 C C . VAL A 1 70 ? -13.656 3.893 4.586 1 97.19 70 VAL A C 1
ATOM 587 O O . VAL A 1 70 ? -13.305 4.059 3.414 1 97.19 70 VAL A O 1
ATOM 590 N N . GLY A 1 71 ? -14.508 2.861 4.875 1 96.62 71 GLY A N 1
ATOM 591 C CA . GLY A 1 71 ? -14.93 1.851 3.92 1 96.62 71 GLY A CA 1
ATOM 592 C C . GLY A 1 71 ? -13.945 0.705 3.787 1 96.62 71 GLY A C 1
ATOM 593 O O . GLY A 1 71 ? -12.875 0.724 4.402 1 96.62 71 GLY A O 1
ATOM 594 N N . ARG A 1 72 ? -14.312 -0.284 3.039 1 95.88 72 ARG A N 1
ATOM 595 C CA . ARG A 1 72 ? -13.477 -1.463 2.83 1 95.88 72 ARG A CA 1
ATOM 596 C C . ARG A 1 72 ? -12.211 -1.106 2.061 1 95.88 72 ARG A C 1
ATOM 598 O O . ARG A 1 72 ? -12.242 -0.276 1.149 1 95.88 72 ARG A O 1
ATOM 605 N N . PRO A 1 73 ? -11.094 -1.723 2.465 1 96.94 73 PRO A N 1
ATOM 606 C CA . PRO A 1 73 ? -9.922 -1.57 1.592 1 96.94 73 PRO A CA 1
ATOM 607 C C . PRO A 1 73 ? -10.125 -2.223 0.225 1 96.94 73 PRO A C 1
ATOM 609 O O . PRO A 1 73 ? -10.656 -3.332 0.137 1 96.94 73 PRO A O 1
ATOM 612 N N . LEU A 1 74 ? -9.664 -1.543 -0.798 1 95.75 74 LEU A N 1
ATOM 613 C CA . LEU A 1 74 ? -9.859 -2.008 -2.168 1 95.75 74 LEU A CA 1
ATOM 614 C C . LEU A 1 74 ? -8.602 -2.695 -2.688 1 95.75 74 LEU A C 1
ATOM 616 O O . LEU A 1 74 ? -8.688 -3.693 -3.408 1 95.75 74 LEU A O 1
ATOM 620 N N . TYR A 1 75 ? -7.445 -2.146 -2.385 1 95.5 75 TYR A N 1
ATOM 621 C CA . TYR A 1 75 ? -6.145 -2.73 -2.699 1 95.5 75 TYR A CA 1
ATOM 622 C C . TYR A 1 75 ? -5.031 -2.018 -1.943 1 95.5 75 TYR A C 1
ATOM 624 O O . TYR A 1 75 ? -5.246 -0.946 -1.373 1 95.5 75 TYR A O 1
ATOM 632 N N . SER A 1 76 ? -3.957 -2.633 -1.893 1 96.62 76 SER A N 1
ATOM 633 C CA . SER A 1 76 ? -2.729 -2.029 -1.384 1 96.62 76 SER A CA 1
ATOM 634 C C . SER A 1 76 ? -1.552 -2.301 -2.316 1 96.62 76 SER A C 1
ATOM 636 O O . SER A 1 76 ? -1.41 -3.41 -2.838 1 96.62 76 SER A O 1
ATOM 638 N N . VAL A 1 77 ? -0.732 -1.297 -2.455 1 95.62 77 VAL A N 1
ATOM 639 C CA . VAL A 1 77 ? 0.454 -1.413 -3.295 1 95.62 77 VAL A CA 1
ATOM 640 C C . VAL A 1 77 ? 1.675 -0.889 -2.543 1 95.62 77 VAL A C 1
ATOM 642 O O . VAL A 1 77 ? 1.604 0.15 -1.881 1 95.62 77 VAL A O 1
ATOM 645 N N . THR A 1 78 ? 2.697 -1.566 -2.604 1 96.69 78 THR A N 1
ATOM 646 C CA . THR A 1 78 ? 4 -1.091 -2.15 1 96.69 78 THR A CA 1
ATOM 647 C C . THR A 1 78 ? 5.031 -1.187 -3.271 1 96.69 78 THR A C 1
ATOM 649 O O . THR A 1 78 ? 5.211 -2.25 -3.867 1 96.69 78 THR A O 1
ATOM 652 N N . SER A 1 79 ? 5.641 -0.07 -3.572 1 96.25 79 SER A N 1
ATOM 653 C CA . SER A 1 79 ? 6.699 -0.02 -4.578 1 96.25 79 SER A CA 1
ATOM 654 C C . SER A 1 79 ? 8.078 -0.09 -3.93 1 96.25 79 SER A C 1
ATOM 656 O O . SER A 1 79 ? 8.375 0.671 -3.008 1 96.25 79 SER A O 1
ATOM 658 N N . TYR A 1 80 ? 8.844 -1.011 -4.387 1 96.88 80 TYR A N 1
ATOM 659 C CA . TYR A 1 80 ? 10.25 -1.121 -4.043 1 96.88 80 TYR A CA 1
ATOM 660 C C . TYR A 1 80 ? 11.133 -0.747 -5.227 1 96.88 80 TYR A C 1
ATOM 662 O O . TYR A 1 80 ? 10.633 -0.488 -6.324 1 96.88 80 TYR A O 1
ATOM 670 N N . GLU A 1 81 ? 12.391 -0.735 -4.977 1 96.69 81 GLU A N 1
ATOM 671 C CA . GLU A 1 81 ? 13.32 -0.4 -6.055 1 96.69 81 GLU A CA 1
ATOM 672 C C . GLU A 1 81 ? 13.281 -1.447 -7.164 1 96.69 81 GLU A C 1
ATOM 674 O O . GLU A 1 81 ? 13.375 -1.112 -8.344 1 96.69 81 GLU A O 1
ATOM 679 N N . LYS A 1 82 ? 13.023 -2.736 -6.863 1 96.5 82 LYS A N 1
ATOM 680 C CA . LYS A 1 82 ? 13.117 -3.779 -7.879 1 96.5 82 LYS A CA 1
ATOM 681 C C . LYS A 1 82 ? 11.727 -4.27 -8.281 1 96.5 82 LYS A C 1
ATOM 683 O O . LYS A 1 82 ? 11.5 -4.633 -9.438 1 96.5 82 LYS A O 1
ATOM 688 N N . ILE A 1 83 ? 10.773 -4.293 -7.344 1 96.62 83 ILE A N 1
ATOM 689 C CA . ILE A 1 83 ? 9.453 -4.855 -7.637 1 96.62 83 ILE A CA 1
ATOM 690 C C . ILE A 1 83 ? 8.367 -3.982 -7.012 1 96.62 83 ILE A C 1
ATOM 692 O O . ILE A 1 83 ? 8.664 -3.104 -6.199 1 96.62 83 ILE A O 1
ATOM 696 N N . LYS A 1 84 ? 7.211 -4.25 -7.414 1 95.81 84 LYS A N 1
ATOM 697 C CA . LYS A 1 84 ? 5.988 -3.791 -6.766 1 95.81 84 LYS A CA 1
ATOM 698 C C . LYS A 1 84 ? 5.152 -4.965 -6.273 1 95.81 84 LYS A C 1
ATOM 700 O O . LYS A 1 84 ? 5.016 -5.973 -6.969 1 95.81 84 LYS A O 1
ATOM 705 N N . ARG A 1 85 ? 4.641 -4.77 -5.125 1 96.56 85 ARG A N 1
ATOM 706 C CA . ARG A 1 85 ? 3.754 -5.785 -4.566 1 96.56 85 ARG A CA 1
ATOM 707 C C . ARG A 1 85 ? 2.344 -5.238 -4.379 1 96.56 85 ARG A C 1
ATOM 709 O O . ARG A 1 85 ? 2.17 -4.09 -3.961 1 96.56 85 ARG A O 1
ATOM 716 N N . MET A 1 86 ? 1.38 -6.043 -4.672 1 96.06 86 MET A N 1
ATOM 717 C CA . MET A 1 86 ? -0.018 -5.633 -4.582 1 96.06 86 MET A CA 1
ATOM 718 C C . MET A 1 86 ? -0.85 -6.688 -3.859 1 96.06 86 MET A C 1
ATOM 720 O O . MET A 1 86 ? -0.637 -7.887 -4.043 1 96.06 86 MET A O 1
ATOM 724 N N . THR A 1 87 ? -1.709 -6.242 -3.094 1 96.62 87 THR A N 1
ATOM 725 C CA . THR A 1 87 ? -2.693 -7.07 -2.404 1 96.62 87 THR A CA 1
ATOM 726 C C . THR A 1 87 ? -4.113 -6.617 -2.744 1 96.62 87 THR A C 1
ATOM 728 O O . THR A 1 87 ? -4.449 -5.441 -2.594 1 96.62 87 THR A O 1
ATOM 731 N N . ILE A 1 88 ? -4.926 -7.539 -3.162 1 95.5 88 ILE A N 1
ATOM 732 C CA . ILE A 1 88 ? -6.289 -7.25 -3.592 1 95.5 88 ILE A CA 1
ATOM 733 C C . ILE A 1 88 ? -7.25 -8.266 -2.975 1 95.5 88 ILE A C 1
ATOM 735 O O . ILE A 1 88 ? -7.055 -9.477 -3.115 1 95.5 88 ILE A O 1
ATOM 739 N N . PRO A 1 89 ? -8.25 -7.781 -2.338 1 95.06 89 PRO A N 1
ATOM 740 C CA . PRO A 1 89 ? -9.258 -8.742 -1.891 1 95.06 89 PRO A CA 1
ATOM 741 C C . PRO A 1 89 ? -10.125 -9.273 -3.035 1 95.06 89 PRO A C 1
ATOM 743 O O . PRO A 1 89 ? -10.68 -8.484 -3.805 1 95.06 89 PRO A O 1
ATOM 746 N N . ILE A 1 90 ? -10.148 -10.523 -3.137 1 90.5 90 ILE A N 1
ATOM 747 C CA . ILE A 1 90 ? -11 -11.133 -4.148 1 90.5 90 ILE A CA 1
ATOM 748 C C . ILE A 1 90 ? -12.422 -11.289 -3.605 1 90.5 90 ILE A C 1
ATOM 750 O O . ILE A 1 90 ? -13.398 -11.188 -4.355 1 90.5 90 ILE A O 1
ATOM 754 N N . ASP A 1 91 ? -12.555 -11.547 -2.344 1 87.94 91 ASP A N 1
ATOM 755 C CA . ASP A 1 91 ? -13.797 -11.578 -1.571 1 87.94 91 ASP A CA 1
ATOM 756 C C . ASP A 1 91 ? -13.523 -11.367 -0.084 1 87.94 91 ASP A C 1
ATOM 758 O O . ASP A 1 91 ? -12.469 -10.844 0.29 1 87.94 91 ASP A O 1
ATOM 762 N N . GLU A 1 92 ? -14.445 -11.703 0.779 1 88.19 92 GLU A N 1
ATOM 763 C CA . GLU A 1 92 ? -14.32 -11.383 2.197 1 88.19 92 GLU A CA 1
ATOM 764 C C . GLU A 1 92 ? -13.312 -12.297 2.883 1 88.19 92 GLU A C 1
ATOM 766 O O . GLU A 1 92 ? -12.867 -12.016 3.996 1 88.19 92 GLU A O 1
ATOM 771 N N . GLU A 1 93 ? -12.875 -13.352 2.148 1 92.69 93 GLU A N 1
ATOM 772 C CA . GLU A 1 93 ? -12.07 -14.352 2.844 1 92.69 93 GLU A CA 1
ATOM 773 C C . GLU A 1 93 ? -10.75 -14.594 2.121 1 92.69 93 GLU A C 1
ATOM 775 O O . GLU A 1 93 ? -9.867 -15.289 2.641 1 92.69 93 GLU A O 1
ATOM 780 N N . HIS A 1 94 ? -10.625 -14.055 0.925 1 93.88 94 HIS A N 1
ATOM 781 C CA . HIS A 1 94 ? -9.469 -14.398 0.11 1 93.88 94 HIS A CA 1
ATOM 782 C C . HIS A 1 94 ? -8.766 -13.148 -0.4 1 93.88 94 HIS A C 1
ATOM 784 O O . HIS A 1 94 ? -9.414 -12.164 -0.765 1 93.88 94 HIS A O 1
ATOM 790 N N . LEU A 1 95 ? -7.41 -13.258 -0.463 1 96.25 95 LEU A N 1
ATOM 791 C CA . LEU A 1 95 ? -6.559 -12.195 -0.979 1 96.25 95 LEU A CA 1
ATOM 792 C C . LEU A 1 95 ? -5.75 -12.68 -2.178 1 96.25 95 LEU A C 1
ATOM 794 O O . LEU A 1 95 ? -5.277 -13.82 -2.195 1 96.25 95 LEU A O 1
ATOM 798 N N . LEU A 1 96 ? -5.641 -11.82 -3.092 1 96.19 96 LEU A N 1
ATOM 799 C CA . LEU A 1 96 ? -4.711 -11.992 -4.203 1 96.19 96 LEU A CA 1
ATOM 800 C C . LEU A 1 96 ? -3.43 -11.203 -3.967 1 96.19 96 LEU A C 1
ATOM 802 O O . LEU A 1 96 ? -3.479 -10.008 -3.682 1 96.19 96 LEU A O 1
ATOM 806 N N . PHE A 1 97 ? -2.336 -11.852 -4.09 1 96.94 97 PHE A N 1
ATOM 807 C CA . PHE A 1 97 ? -1.017 -11.234 -4 1 96.94 97 PHE A CA 1
ATOM 808 C C . PHE A 1 97 ? -0.324 -11.242 -5.359 1 96.94 97 PHE A C 1
ATOM 810 O O . PHE A 1 97 ? -0.305 -12.266 -6.047 1 96.94 97 PHE A O 1
ATOM 817 N N . ILE A 1 98 ? 0.227 -10.133 -5.695 1 96.5 98 ILE A N 1
ATOM 818 C CA . ILE A 1 98 ? 0.949 -10.031 -6.957 1 96.5 98 ILE A CA 1
ATOM 819 C C . ILE A 1 98 ? 2.279 -9.312 -6.734 1 96.5 98 ILE A C 1
ATOM 821 O O . ILE A 1 98 ? 2.34 -8.312 -6.012 1 96.5 98 ILE A O 1
ATOM 825 N N . SER A 1 99 ? 3.32 -9.781 -7.289 1 96.44 99 SER A N 1
ATOM 826 C CA . SER A 1 99 ? 4.578 -9.055 -7.41 1 96.44 99 SER A CA 1
ATOM 827 C C . SER A 1 99 ? 4.941 -8.82 -8.875 1 96.44 99 SER A C 1
ATOM 829 O O . SER A 1 99 ? 4.883 -9.734 -9.688 1 96.44 99 SER A O 1
ATOM 831 N N . ILE A 1 100 ? 5.301 -7.641 -9.211 1 95.62 100 ILE A N 1
ATOM 832 C CA . ILE A 1 100 ? 5.645 -7.285 -10.586 1 95.62 100 ILE A CA 1
ATOM 833 C C . ILE A 1 100 ? 6.953 -6.5 -10.602 1 95.62 100 ILE A C 1
ATOM 835 O O . ILE A 1 100 ? 7.277 -5.801 -9.633 1 95.62 100 ILE A O 1
ATOM 839 N N . ASP A 1 101 ? 7.684 -6.594 -11.68 1 95 101 ASP A N 1
ATOM 840 C CA . ASP A 1 101 ? 8.898 -5.797 -11.82 1 95 101 ASP A CA 1
ATOM 841 C C . ASP A 1 101 ? 8.578 -4.305 -11.789 1 95 101 ASP A C 1
ATOM 843 O O . ASP A 1 101 ? 7.586 -3.861 -12.375 1 95 101 ASP A O 1
ATOM 847 N N . ASN A 1 102 ? 9.445 -3.578 -11.078 1 93.25 102 ASN A N 1
ATOM 848 C CA . ASN A 1 102 ? 9.242 -2.133 -11.055 1 93.25 102 ASN A CA 1
ATOM 849 C C . ASN A 1 102 ? 9.914 -1.451 -12.242 1 93.25 102 ASN A C 1
ATOM 851 O O . ASN A 1 102 ? 10.875 -1.981 -12.805 1 93.25 102 ASN A O 1
ATOM 855 N N . LYS A 1 103 ? 9.398 -0.291 -12.469 1 89.25 103 LYS A N 1
ATOM 856 C CA . LYS A 1 103 ? 9.945 0.503 -13.57 1 89.25 103 LYS A CA 1
ATOM 857 C C . LYS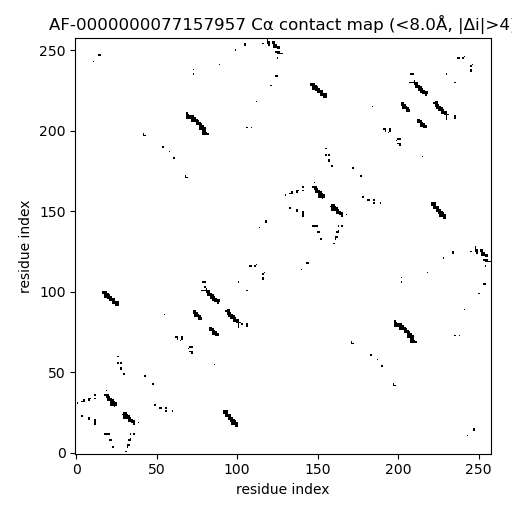 A 1 103 ? 11.055 1.425 -13.078 1 89.25 103 LYS A C 1
ATOM 859 O O . LYS A 1 103 ? 10.922 2.076 -12.039 1 89.25 103 LYS A O 1
ATOM 864 N N . GLU A 1 104 ? 12.078 1.563 -13.875 1 89 104 GLU A N 1
ATOM 865 C CA . GLU A 1 104 ? 13.211 2.414 -13.531 1 89 104 GLU A CA 1
ATOM 866 C C . GLU A 1 104 ? 12.773 3.863 -13.336 1 89 104 GLU A C 1
ATOM 868 O O . GLU A 1 104 ? 13.297 4.562 -12.469 1 89 104 GLU A O 1
ATOM 873 N N . GLU A 1 105 ? 11.859 4.273 -14.117 1 86.19 105 GLU A N 1
ATOM 874 C CA . GLU A 1 105 ? 11.383 5.652 -14.039 1 86.19 105 GLU A CA 1
ATOM 875 C C . GLU A 1 105 ? 10.766 5.941 -12.672 1 86.19 105 GLU A C 1
ATOM 877 O O . GLU A 1 105 ? 10.961 7.023 -12.117 1 86.19 105 GLU A O 1
ATOM 882 N N . GLU A 1 106 ? 10.062 5.039 -12.211 1 87.25 106 GLU A N 1
ATOM 883 C CA . GLU A 1 106 ? 9.445 5.203 -10.898 1 87.25 106 GLU A CA 1
ATOM 884 C C . GLU A 1 106 ? 10.5 5.238 -9.797 1 87.25 106 GLU A C 1
ATOM 886 O O . GLU A 1 106 ? 10.422 6.059 -8.875 1 87.25 106 GLU A O 1
ATOM 891 N N . VAL A 1 107 ? 11.461 4.461 -9.922 1 90.81 107 VAL A N 1
ATOM 892 C CA . VAL A 1 107 ? 12.531 4.418 -8.938 1 90.81 107 VAL A CA 1
ATOM 893 C C . VAL A 1 107 ? 13.25 5.766 -8.891 1 90.81 107 VAL A C 1
ATOM 895 O O . VAL A 1 107 ? 13.484 6.312 -7.812 1 90.81 107 VAL A O 1
ATOM 898 N N . GLU A 1 108 ? 13.477 6.281 -10.008 1 89.06 108 GLU A N 1
ATOM 899 C CA . GLU A 1 108 ? 14.195 7.547 -10.102 1 89.06 108 GLU A CA 1
ATOM 900 C C . GLU A 1 108 ? 13.375 8.695 -9.523 1 89.06 108 GLU A C 1
ATOM 902 O O . GLU A 1 108 ? 13.922 9.617 -8.914 1 89.06 108 GLU A O 1
ATOM 907 N N . MET A 1 109 ? 12.141 8.641 -9.648 1 86.5 109 MET A N 1
ATOM 908 C CA . MET A 1 109 ? 11.25 9.68 -9.148 1 86.5 109 MET A CA 1
ATOM 909 C C . MET A 1 109 ? 11.32 9.781 -7.629 1 86.5 109 MET A C 1
ATOM 911 O O . MET A 1 109 ? 11.234 10.875 -7.066 1 86.5 109 MET A O 1
ATOM 915 N N . PHE A 1 110 ? 11.617 8.703 -7.027 1 87.88 110 PHE A N 1
ATOM 916 C CA . PHE A 1 110 ? 11.492 8.711 -5.574 1 87.88 110 PHE A CA 1
ATOM 917 C C . PHE A 1 110 ? 12.859 8.695 -4.914 1 87.88 110 PHE A C 1
ATOM 919 O O . PHE A 1 110 ? 12.969 8.578 -3.691 1 87.88 110 PHE A O 1
ATOM 926 N N . LYS A 1 111 ? 13.828 8.805 -5.762 1 82.94 111 LYS A N 1
ATOM 927 C CA . LYS A 1 111 ? 15.156 9.039 -5.215 1 82.94 111 LYS A CA 1
ATOM 928 C C . LYS A 1 111 ? 15.266 10.43 -4.59 1 82.94 111 LYS A C 1
ATOM 930 O O . LYS A 1 111 ? 16.016 10.633 -3.633 1 82.94 111 LYS A O 1
ATOM 935 N N . ASN A 1 112 ? 14.5 11.281 -5.188 1 80.25 112 ASN A N 1
ATOM 936 C CA . ASN A 1 112 ? 14.43 12.641 -4.664 1 80.25 112 ASN A CA 1
ATOM 937 C C . ASN A 1 112 ? 12.992 13.047 -4.344 1 80.25 112 ASN A C 1
ATOM 939 O O . ASN A 1 112 ? 12.242 13.438 -5.238 1 80.25 112 ASN A O 1
ATOM 943 N N . ILE A 1 113 ? 12.766 13.109 -3.08 1 82.19 113 ILE A N 1
ATOM 944 C CA . ILE A 1 113 ? 11.391 13.391 -2.682 1 82.19 113 ILE A CA 1
ATOM 945 C C . ILE A 1 113 ? 11.164 14.898 -2.643 1 82.19 113 ILE A C 1
ATOM 947 O O . ILE A 1 113 ? 11.883 15.625 -1.939 1 82.19 113 ILE A O 1
ATOM 951 N N . ASN A 1 114 ? 10.312 15.32 -3.434 1 83.81 114 ASN A N 1
ATOM 952 C CA . ASN A 1 114 ? 9.859 16.703 -3.434 1 83.81 114 ASN A CA 1
ATOM 953 C C . ASN A 1 114 ? 8.367 16.812 -3.744 1 83.81 114 ASN A C 1
ATOM 955 O O . ASN A 1 114 ? 7.711 15.797 -3.994 1 83.81 114 ASN A O 1
ATOM 959 N N . ILE A 1 115 ? 7.887 17.984 -3.689 1 83.12 115 ILE A N 1
ATOM 960 C CA . ILE A 1 115 ? 6.453 18.219 -3.82 1 83.12 115 ILE A CA 1
ATOM 961 C C . ILE A 1 115 ? 5.969 17.719 -5.184 1 83.12 115 ILE A C 1
ATOM 963 O O . ILE A 1 115 ? 4.883 17.156 -5.293 1 83.12 115 ILE A O 1
ATOM 967 N N . LYS A 1 116 ? 6.754 17.938 -6.082 1 82.19 116 LYS A N 1
ATOM 968 C CA . LYS A 1 116 ? 6.387 17.531 -7.438 1 82.19 116 LYS A CA 1
ATOM 969 C C . LYS A 1 116 ? 6.215 16.016 -7.535 1 82.19 116 LYS A C 1
ATOM 971 O O . LYS A 1 116 ? 5.23 15.539 -8.094 1 82.19 116 LYS A O 1
ATOM 976 N N . ASN A 1 117 ? 7.113 15.242 -7.016 1 84 117 ASN A N 1
ATOM 977 C CA . ASN A 1 117 ? 7.066 13.781 -7.062 1 84 117 ASN A CA 1
ATOM 978 C C . ASN A 1 117 ? 5.926 13.234 -6.211 1 84 117 ASN A C 1
ATOM 980 O O . ASN A 1 117 ? 5.27 12.266 -6.598 1 84 117 ASN A O 1
ATOM 984 N N . ILE A 1 118 ? 5.656 13.922 -5.133 1 87.88 118 ILE A N 1
ATOM 985 C CA . ILE A 1 118 ? 4.555 13.508 -4.27 1 87.88 118 ILE A CA 1
ATOM 986 C C . ILE A 1 118 ? 3.227 13.742 -4.984 1 87.88 118 ILE A C 1
ATOM 988 O O . ILE A 1 118 ? 2.33 12.898 -4.934 1 87.88 118 ILE A O 1
ATOM 992 N N . SER A 1 119 ? 3.188 14.844 -5.68 1 84.31 119 SER A N 1
ATOM 993 C CA . SER A 1 119 ? 1.977 15.172 -6.426 1 84.31 119 SER A CA 1
ATOM 994 C C . SER A 1 119 ? 1.663 14.102 -7.465 1 84.31 119 SER A C 1
ATOM 996 O O . SER A 1 119 ? 0.496 13.789 -7.711 1 84.31 119 SER A O 1
ATOM 998 N N . SER A 1 120 ? 2.67 13.547 -7.984 1 83.38 120 SER A N 1
ATOM 999 C CA . SER A 1 120 ? 2.465 12.5 -8.984 1 83.38 120 SER A CA 1
ATOM 1000 C C . SER A 1 120 ? 1.852 11.25 -8.352 1 83.38 120 SER A C 1
ATOM 1002 O O . SER A 1 120 ? 1.176 10.477 -9.031 1 83.38 120 SER A O 1
ATOM 1004 N N . LEU A 1 121 ? 2.059 11.031 -7.086 1 83.44 121 LEU A N 1
ATOM 1005 C CA . LEU A 1 121 ? 1.515 9.891 -6.363 1 83.44 121 LEU A CA 1
ATOM 1006 C C . LEU A 1 121 ? 0.053 10.117 -6 1 83.44 121 LEU A C 1
ATOM 1008 O O . LEU A 1 121 ? -0.727 9.172 -5.906 1 83.44 121 LEU A O 1
ATOM 1012 N N . LEU A 1 122 ? -0.22 11.414 -5.875 1 84.25 122 LEU A N 1
ATOM 1013 C CA . LEU A 1 122 ? -1.572 11.75 -5.441 1 84.25 122 LEU A CA 1
ATOM 1014 C C . LEU A 1 122 ? -2.598 11.336 -6.492 1 84.25 122 LEU A C 1
ATOM 1016 O O . LEU A 1 122 ? -3.77 11.125 -6.172 1 84.25 122 LEU A O 1
ATOM 1020 N N . ASP A 1 123 ? -2.109 11.102 -7.688 1 78.5 123 ASP A N 1
ATOM 1021 C CA . ASP A 1 123 ? -3.008 10.742 -8.781 1 78.5 123 ASP A CA 1
ATOM 1022 C C . ASP A 1 123 ? -2.938 9.25 -9.078 1 78.5 123 ASP A C 1
ATOM 1024 O O . ASP A 1 123 ? -3.475 8.789 -10.086 1 78.5 123 ASP A O 1
ATOM 1028 N N . ILE A 1 124 ? -2.299 8.609 -8.188 1 78.19 124 ILE A N 1
ATOM 1029 C CA . ILE A 1 124 ? -2.117 7.184 -8.422 1 78.19 124 ILE A CA 1
ATOM 1030 C C . ILE A 1 124 ? -3.469 6.477 -8.367 1 78.19 124 ILE A C 1
ATOM 1032 O O . ILE A 1 124 ? -4.312 6.805 -7.527 1 78.19 124 ILE A O 1
ATOM 1036 N N . GLY A 1 125 ? -3.742 5.688 -9.273 1 74.94 125 GLY A N 1
ATOM 1037 C CA . GLY A 1 125 ? -4.969 4.918 -9.414 1 74.94 125 GLY A CA 1
ATOM 1038 C C . GLY A 1 125 ? -5.086 4.223 -10.758 1 74.94 125 GLY A C 1
ATOM 1039 O O . GLY A 1 125 ? -4.262 4.43 -11.648 1 74.94 125 GLY A O 1
ATOM 1040 N N . PRO A 1 126 ? -6.02 3.234 -10.742 1 70.69 126 PRO A N 1
ATOM 1041 C CA . PRO A 1 126 ? -6.176 2.518 -12.008 1 70.69 126 PRO A CA 1
ATOM 1042 C C . PRO A 1 126 ? -6.629 3.43 -13.148 1 70.69 126 PRO A C 1
ATOM 1044 O O . PRO A 1 126 ? -7.379 4.379 -12.922 1 70.69 126 PRO A O 1
ATOM 1047 N N . THR A 1 127 ? -5.781 3.367 -14.242 1 59.81 127 THR A N 1
ATOM 1048 C CA . THR A 1 127 ? -6.184 4.109 -15.438 1 59.81 127 THR A CA 1
ATOM 1049 C C . THR A 1 127 ? -7.355 3.422 -16.125 1 59.81 127 THR A C 1
ATOM 1051 O O . THR A 1 127 ? -7.434 2.193 -16.156 1 59.81 127 THR A O 1
ATOM 1054 N N . LYS A 1 128 ? -8.469 4.246 -16.359 1 55.84 128 LYS A N 1
ATOM 1055 C CA . LYS A 1 128 ? -9.555 3.684 -17.156 1 55.84 128 LYS A CA 1
ATOM 1056 C C . LYS A 1 128 ? -9.016 3.008 -18.422 1 55.84 128 LYS A C 1
ATOM 1058 O O . LYS A 1 128 ? -8.18 3.572 -19.125 1 55.84 128 LYS A O 1
ATOM 1063 N N . SER A 1 129 ? -8.93 1.606 -18.391 1 43.22 129 SER A N 1
ATOM 1064 C CA . SER A 1 129 ? -8.602 0.943 -19.656 1 43.22 129 SER A CA 1
ATOM 1065 C C . SER A 1 129 ? -9.758 1.025 -20.641 1 43.22 129 SER A C 1
ATOM 1067 O O . SER A 1 129 ? -10.922 1.046 -20.234 1 43.22 129 SER A O 1
ATOM 1069 N N . MET B 1 1 ? 15.953 21.203 10.289 1 43.06 1 MET B N 1
ATOM 1070 C CA . MET B 1 1 ? 15.391 20.141 9.461 1 43.06 1 MET B CA 1
ATOM 1071 C C . MET B 1 1 ? 13.891 20 9.695 1 43.06 1 MET B C 1
ATOM 1073 O O . MET B 1 1 ? 13.125 19.812 8.75 1 43.06 1 MET B O 1
ATOM 1077 N N . VAL B 1 2 ? 13.43 20.266 11.031 1 51.62 2 VAL B N 1
ATOM 1078 C CA . VAL B 1 2 ? 12.055 20.156 11.5 1 51.62 2 VAL B CA 1
ATOM 1079 C C . VAL B 1 2 ? 11.211 21.281 10.906 1 51.62 2 VAL B C 1
ATOM 1081 O O . VAL B 1 2 ? 10.109 21.047 10.414 1 51.62 2 VAL B O 1
ATOM 1084 N N . GLU B 1 3 ? 11.711 22.562 11.023 1 54.94 3 GLU B N 1
ATOM 1085 C CA . GLU B 1 3 ? 10.992 23.734 10.531 1 54.94 3 GLU B CA 1
ATOM 1086 C C . GLU B 1 3 ? 10.641 23.594 9.055 1 54.94 3 GLU B C 1
ATOM 1088 O O . GLU B 1 3 ? 9.602 24.062 8.609 1 54.94 3 GLU B O 1
ATOM 1093 N N . ASP B 1 4 ? 11.305 22.594 8.547 1 83.06 4 ASP B N 1
ATOM 1094 C CA . ASP B 1 4 ? 11.211 22.406 7.102 1 83.06 4 ASP B CA 1
ATOM 1095 C C . ASP B 1 4 ? 10.109 21.406 6.754 1 83.06 4 ASP B C 1
ATOM 1097 O O . ASP B 1 4 ? 9.398 21.594 5.762 1 83.06 4 ASP B O 1
ATOM 1101 N N . TYR B 1 5 ? 9.602 20.812 7.914 1 84.75 5 TYR B N 1
ATOM 1102 C CA . TYR B 1 5 ? 8.523 19.859 7.664 1 84.75 5 TYR B CA 1
ATOM 1103 C C . TYR B 1 5 ? 7.172 20.562 7.656 1 84.75 5 TYR B C 1
ATOM 1105 O O . TYR B 1 5 ? 6.309 20.25 6.836 1 84.75 5 TYR B O 1
ATOM 1113 N N . LYS B 1 6 ? 7.133 21.531 8.594 1 89.12 6 LYS B N 1
ATOM 1114 C CA . LYS B 1 6 ? 5.875 22.266 8.695 1 89.12 6 LYS B CA 1
ATOM 1115 C C . LYS B 1 6 ? 5.559 22.984 7.379 1 89.12 6 LYS B C 1
ATOM 1117 O O . LYS B 1 6 ? 4.453 22.859 6.852 1 89.12 6 LYS B O 1
ATOM 1122 N N . SER B 1 7 ? 6.504 23.719 6.977 1 90.25 7 SE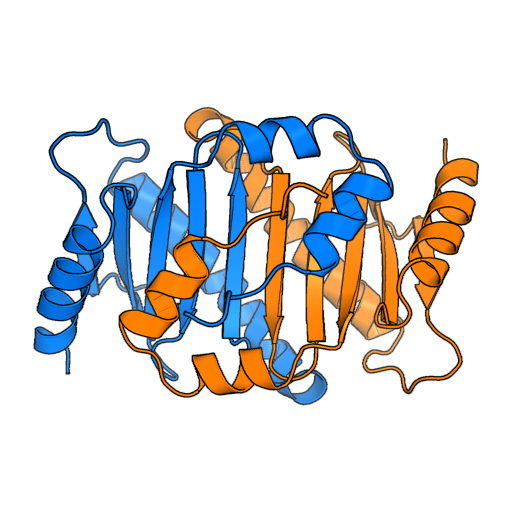R B N 1
ATOM 1123 C CA . SER B 1 7 ? 6.316 24.453 5.727 1 90.25 7 SER B CA 1
ATOM 1124 C C . SER B 1 7 ? 6.062 23.5 4.562 1 90.25 7 SER B C 1
ATOM 1126 O O . SER B 1 7 ? 5.246 23.781 3.686 1 90.25 7 SER B O 1
ATOM 1128 N N . PHE B 1 8 ? 6.773 22.438 4.609 1 91.25 8 PHE B N 1
ATOM 1129 C CA . PHE B 1 8 ? 6.613 21.438 3.572 1 91.25 8 PHE B CA 1
ATOM 1130 C C . PHE B 1 8 ? 5.18 20.906 3.541 1 91.25 8 PHE B C 1
ATOM 1132 O O . PHE B 1 8 ? 4.559 20.859 2.479 1 91.25 8 PHE B O 1
ATOM 1139 N N . LEU B 1 9 ? 4.605 20.578 4.656 1 94.38 9 LEU B N 1
ATOM 1140 C CA . LEU B 1 9 ? 3.256 20.031 4.734 1 94.38 9 LEU B CA 1
ATOM 1141 C C . LEU B 1 9 ? 2.217 21.078 4.352 1 94.38 9 LEU B C 1
ATOM 1143 O O . LEU B 1 9 ? 1.2 20.75 3.734 1 94.38 9 LEU B O 1
ATOM 1147 N N . GLU B 1 10 ? 2.48 22.297 4.742 1 92.75 10 GLU B N 1
ATOM 1148 C CA . GLU B 1 10 ? 1.568 23.359 4.367 1 92.75 10 GLU B CA 1
ATOM 1149 C C . GLU B 1 10 ? 1.472 23.5 2.85 1 92.75 10 GLU B C 1
ATOM 1151 O O . GLU B 1 10 ? 0.373 23.609 2.301 1 92.75 10 GLU B O 1
ATOM 1156 N N . VAL B 1 11 ? 2.615 23.5 2.244 1 92.44 11 VAL B N 1
ATOM 1157 C CA . VAL B 1 11 ? 2.643 23.594 0.789 1 92.44 11 VAL B CA 1
ATOM 1158 C C . VAL B 1 11 ? 1.951 22.391 0.176 1 92.44 11 VAL B C 1
ATOM 1160 O O . VAL B 1 11 ? 1.185 22.516 -0.782 1 92.44 11 VAL B O 1
ATOM 1163 N N . LEU B 1 12 ? 2.172 21.219 0.721 1 93.12 12 LEU B N 1
ATOM 1164 C CA . LEU B 1 12 ? 1.567 19.984 0.235 1 93.12 12 LEU B CA 1
ATOM 1165 C C . LEU B 1 12 ? 0.046 20.047 0.312 1 93.12 12 LEU B C 1
ATOM 1167 O O . LEU B 1 12 ? -0.644 19.75 -0.663 1 93.12 12 LEU B O 1
ATOM 1171 N N . MET B 1 13 ? -0.465 20.547 1.377 1 93.69 13 MET B N 1
ATOM 1172 C CA . MET B 1 13 ? -1.907 20.625 1.594 1 93.69 13 MET B CA 1
ATOM 1173 C C . MET B 1 13 ? -2.557 21.578 0.599 1 93.69 13 MET B C 1
ATOM 1175 O O . MET B 1 13 ? -3.666 21.328 0.125 1 93.69 13 MET B O 1
ATOM 1179 N N . VAL B 1 14 ? -1.85 22.594 0.299 1 92.06 14 VAL B N 1
ATOM 1180 C CA . VAL B 1 14 ? -2.383 23.609 -0.601 1 92.06 14 VAL B CA 1
ATOM 1181 C C . VAL B 1 14 ? -2.291 23.125 -2.045 1 92.06 14 VAL B C 1
ATOM 1183 O O . VAL B 1 14 ? -3.135 23.469 -2.877 1 92.06 14 VAL B O 1
ATOM 1186 N N . SER B 1 15 ? -1.39 22.281 -2.318 1 8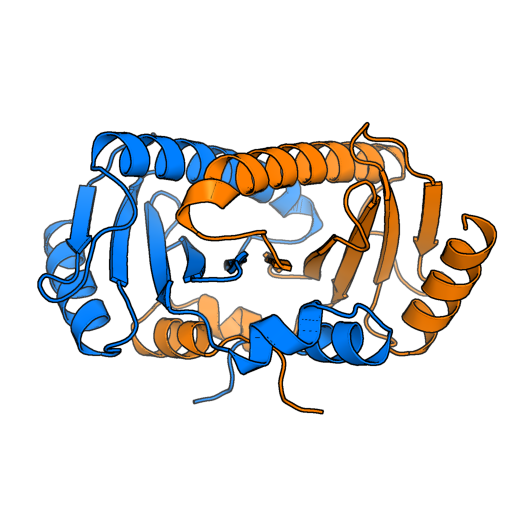9.12 15 SER B N 1
ATOM 1187 C CA . SER B 1 15 ? -1.12 21.859 -3.686 1 89.12 15 SER B CA 1
ATOM 1188 C C . SER B 1 15 ? -2.24 20.969 -4.215 1 89.12 15 SER B C 1
ATOM 1190 O O . SER B 1 15 ? -2.398 20.812 -5.43 1 89.12 15 SER B O 1
ATOM 1192 N N . ASN B 1 16 ? -2.98 20.312 -3.355 1 91.31 16 ASN B N 1
ATOM 1193 C CA . ASN B 1 16 ? -4.07 19.406 -3.736 1 91.31 16 ASN B CA 1
ATOM 1194 C C . ASN B 1 16 ? -5.227 19.484 -2.746 1 91.31 16 ASN B C 1
ATOM 1196 O O . ASN B 1 16 ? -5.078 19.109 -1.583 1 91.31 16 ASN B O 1
ATOM 1200 N N . LYS B 1 17 ? -6.355 19.922 -3.227 1 91.62 17 LYS B N 1
ATOM 1201 C CA . LYS B 1 17 ? -7.508 20.188 -2.367 1 91.62 17 LYS B CA 1
ATOM 1202 C C . LYS B 1 17 ? -8.117 18.891 -1.849 1 91.62 17 LYS B C 1
ATOM 1204 O O . LYS B 1 17 ? -8.93 18.906 -0.924 1 91.62 17 LYS B O 1
ATOM 1209 N N . AS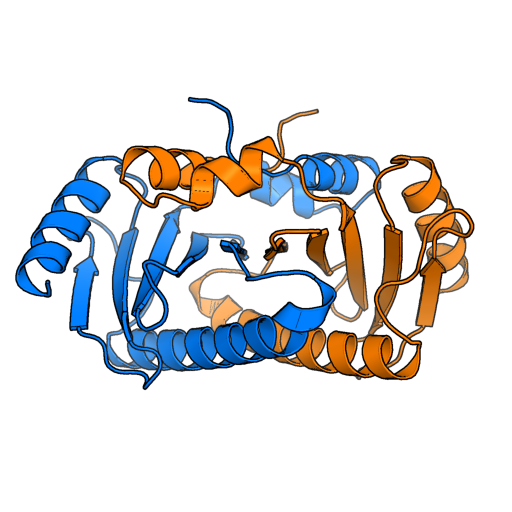N B 1 18 ? -7.715 17.781 -2.418 1 92.69 18 ASN B N 1
ATOM 1210 C CA . ASN B 1 18 ? -8.305 16.5 -2.023 1 92.69 18 ASN B CA 1
ATOM 1211 C C . ASN B 1 18 ? -7.539 15.867 -0.869 1 92.69 18 ASN B C 1
ATOM 1213 O O . ASN B 1 18 ? -7.977 14.859 -0.313 1 92.69 18 ASN B O 1
ATOM 1217 N N . ILE B 1 19 ? -6.363 16.438 -0.541 1 95.69 19 ILE B N 1
ATOM 1218 C CA . ILE B 1 19 ? -5.637 15.938 0.619 1 95.69 19 ILE B CA 1
ATOM 1219 C C . ILE B 1 19 ? -6.383 16.312 1.898 1 95.69 19 ILE B C 1
ATOM 1221 O O . ILE B 1 19 ? -6.637 17.5 2.15 1 95.69 19 ILE B O 1
ATOM 1225 N N . ARG B 1 20 ? -6.707 15.375 2.674 1 95.62 20 ARG B N 1
ATOM 1226 C CA . ARG B 1 20 ? -7.441 15.586 3.916 1 95.62 20 ARG B CA 1
ATOM 1227 C C . ARG B 1 20 ? -6.488 15.789 5.09 1 95.62 20 ARG B C 1
ATOM 1229 O O . ARG B 1 20 ? -6.789 16.547 6.012 1 95.62 20 ARG B O 1
ATOM 1236 N N . PHE B 1 21 ? -5.469 15.031 5.004 1 96.06 21 PHE B N 1
ATOM 1237 C CA . PHE B 1 21 ? -4.566 14.922 6.145 1 96.06 21 PHE B CA 1
ATOM 1238 C C . PHE B 1 21 ? -3.143 14.633 5.688 1 96.06 21 PHE B C 1
ATOM 1240 O O . PHE B 1 21 ? -2.934 13.867 4.742 1 96.06 21 PHE B O 1
ATOM 1247 N N . SER B 1 22 ? -2.143 15.25 6.316 1 96.5 22 SER B N 1
ATOM 1248 C CA . SER B 1 22 ? -0.73 14.922 6.141 1 96.5 22 SER B CA 1
ATOM 1249 C C . SER B 1 22 ? 0.016 14.969 7.469 1 96.5 22 SER B C 1
ATOM 1251 O O . SER B 1 22 ? -0.32 15.766 8.352 1 96.5 22 SER B O 1
ATOM 1253 N N . ALA B 1 23 ? 1.018 14.148 7.582 1 96.5 23 ALA B N 1
ATOM 1254 C CA . ALA B 1 23 ? 1.796 14.102 8.82 1 96.5 23 ALA B CA 1
ATOM 1255 C C . ALA B 1 23 ? 3.225 13.633 8.547 1 96.5 23 ALA B C 1
ATOM 1257 O O . ALA B 1 23 ? 3.461 12.844 7.637 1 96.5 23 ALA B O 1
ATOM 1258 N N . MET B 1 24 ? 4.098 14.18 9.328 1 95.88 24 MET B N 1
ATOM 1259 C CA . MET B 1 24 ? 5.484 13.727 9.391 1 95.88 24 MET B CA 1
ATOM 1260 C C . MET B 1 24 ? 5.758 12.984 10.695 1 95.88 24 MET B C 1
ATOM 1262 O O . MET B 1 24 ? 5.492 13.508 11.781 1 95.88 24 MET B O 1
ATOM 1266 N N . CYS B 1 25 ? 6.254 11.773 10.555 1 95.56 25 CYS B N 1
ATOM 1267 C CA . CYS B 1 25 ? 6.59 10.984 11.734 1 95.56 25 CYS B CA 1
ATOM 1268 C C . CYS B 1 25 ? 7.988 10.383 11.602 1 95.56 25 CYS B C 1
ATOM 1270 O O . CYS B 1 25 ? 8.523 10.273 10.5 1 95.56 25 CYS B O 1
ATOM 1272 N N . ASN B 1 26 ? 8.539 10.078 12.734 1 94.5 26 ASN B N 1
ATOM 1273 C CA . ASN B 1 26 ? 9.766 9.289 12.672 1 94.5 26 ASN B CA 1
ATOM 1274 C C . ASN B 1 26 ? 9.492 7.805 12.891 1 94.5 26 ASN B C 1
ATOM 1276 O O . ASN B 1 26 ? 8.359 7.414 13.18 1 94.5 26 ASN B O 1
ATOM 1280 N N . LEU B 1 27 ? 10.484 6.992 12.773 1 92.88 27 LEU B N 1
ATOM 1281 C CA . LEU B 1 27 ? 10.312 5.543 12.797 1 92.88 27 LEU B CA 1
ATOM 1282 C C . LEU B 1 27 ? 10.141 5.039 14.227 1 92.88 27 LEU B C 1
ATOM 1284 O O . LEU B 1 27 ? 9.844 3.861 14.445 1 92.88 27 LEU B O 1
ATOM 1288 N N . LYS B 1 28 ? 10.242 5.93 15.156 1 91.31 28 LYS B N 1
ATOM 1289 C CA . LYS B 1 28 ? 10 5.555 16.547 1 91.31 28 LYS B CA 1
ATOM 1290 C C . LYS B 1 28 ? 8.539 5.777 16.922 1 91.31 28 LYS B C 1
ATOM 1292 O O . LYS B 1 28 ? 8.133 5.465 18.047 1 91.31 28 LYS B O 1
ATOM 1297 N N . GLY B 1 29 ? 7.805 6.363 16.047 1 87.62 29 GLY B N 1
ATOM 1298 C CA . GLY B 1 29 ? 6.379 6.527 16.281 1 87.62 29 GLY B CA 1
ATOM 1299 C C . GLY B 1 29 ? 6.012 7.918 16.766 1 87.62 29 GLY B C 1
ATOM 1300 O O . GLY B 1 29 ? 4.863 8.172 17.125 1 87.62 29 GLY B O 1
ATOM 1301 N N . GLU B 1 30 ? 6.965 8.758 16.734 1 91.75 30 GLU B N 1
ATOM 1302 C CA . GLU B 1 30 ? 6.691 10.125 17.172 1 91.75 30 GLU B CA 1
ATOM 1303 C C . GLU B 1 30 ? 6.105 10.953 16.031 1 91.75 30 GLU B C 1
ATOM 1305 O O . 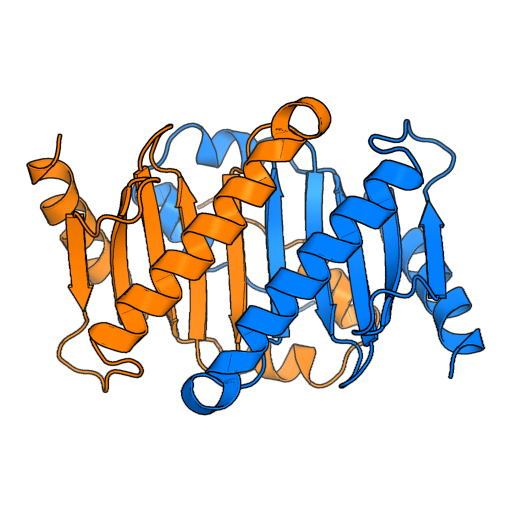GLU B 1 30 ? 6.688 11.031 14.945 1 91.75 30 GLU B O 1
ATOM 1310 N N . LEU B 1 31 ? 4.957 11.555 16.297 1 93.56 31 LEU B N 1
ATOM 1311 C CA . LEU B 1 31 ? 4.352 12.508 15.375 1 93.56 31 LEU B CA 1
ATOM 1312 C C . LEU B 1 31 ? 5.02 13.867 15.484 1 93.56 31 LEU B C 1
ATOM 1314 O O . LEU B 1 31 ? 4.859 14.57 16.484 1 93.56 31 LEU B O 1
ATOM 1318 N N . LEU B 1 32 ? 5.715 14.289 14.484 1 94 32 LEU B N 1
ATOM 1319 C CA . LEU B 1 32 ? 6.488 15.531 14.516 1 94 32 LEU B CA 1
ATOM 1320 C C . LEU B 1 32 ? 5.625 16.719 14.117 1 94 32 LEU B C 1
ATOM 1322 O O . LEU B 1 32 ? 5.676 17.781 14.758 1 94 32 LEU B O 1
ATOM 1326 N N . PHE B 1 33 ? 4.891 16.562 13.039 1 94.12 33 PHE B N 1
ATOM 1327 C CA . PHE B 1 33 ? 3.992 17.594 12.539 1 94.12 33 PHE B CA 1
ATOM 1328 C C . PHE B 1 33 ? 2.814 16.969 11.797 1 94.12 33 PHE B C 1
ATOM 1330 O O . PHE B 1 33 ? 2.928 15.875 11.25 1 94.12 33 PHE B O 1
ATOM 1337 N N . GLN B 1 34 ? 1.739 17.688 11.859 1 95 34 GLN B N 1
ATOM 1338 C CA . GLN B 1 34 ? 0.575 17.234 11.102 1 95 34 GLN B CA 1
ATOM 1339 C C . GLN B 1 34 ? -0.26 18.422 10.633 1 95 34 GLN B C 1
ATOM 1341 O O . GLN B 1 34 ? -0.191 19.5 11.211 1 95 34 GLN B O 1
ATOM 1346 N N . LYS B 1 35 ? -0.854 18.219 9.562 1 94.62 35 LYS B N 1
ATOM 1347 C CA . LYS B 1 35 ? -1.82 19.188 9.047 1 94.62 35 LYS B CA 1
ATOM 1348 C C . LYS B 1 35 ? -3.115 18.484 8.625 1 94.62 35 LYS B C 1
ATOM 1350 O O . LYS B 1 35 ? -3.084 17.406 8.031 1 94.62 35 LYS B O 1
ATOM 1355 N N . ARG B 1 36 ? -4.23 19.141 8.992 1 93.69 36 ARG B N 1
ATOM 1356 C CA . ARG B 1 36 ? -5.562 18.688 8.609 1 93.69 36 ARG B CA 1
ATOM 1357 C C . ARG B 1 36 ? -6.324 19.781 7.863 1 93.69 36 ARG B C 1
ATOM 1359 O O . ARG B 1 36 ? -6.105 20.969 8.109 1 93.69 36 ARG B O 1
ATOM 1366 N N . ARG B 1 37 ? -7.074 19.266 7.012 1 91.12 37 ARG B N 1
ATOM 1367 C CA . ARG B 1 37 ? -7.949 20.25 6.363 1 91.12 37 ARG B CA 1
ATOM 1368 C C . ARG B 1 37 ? -9.047 20.719 7.312 1 91.12 37 ARG B C 1
ATOM 1370 O O . ARG B 1 37 ? -9.672 19.906 7.992 1 91.12 37 ARG B O 1
ATOM 1377 N N . ASP B 1 38 ? -9.375 21.984 7.352 1 85.75 38 ASP B N 1
ATOM 1378 C CA . ASP B 1 38 ? -10.297 22.562 8.328 1 85.75 38 ASP B CA 1
ATOM 1379 C C . ASP B 1 38 ? -11.727 22.547 7.805 1 85.75 38 ASP B C 1
ATOM 1381 O O . ASP B 1 38 ? -12.68 22.625 8.586 1 85.75 38 ASP B O 1
ATOM 1385 N N . ASP B 1 39 ? -11.938 22.391 6.539 1 89.06 39 ASP B N 1
ATOM 1386 C CA . ASP B 1 39 ? -13.258 22.594 5.953 1 89.06 39 ASP B CA 1
ATOM 1387 C C . ASP B 1 39 ? -13.953 21.266 5.688 1 89.06 39 ASP B C 1
ATOM 1389 O O . ASP B 1 39 ? -14.992 21.219 5.02 1 89.06 39 ASP B O 1
ATOM 1393 N N . ILE B 1 40 ? -13.336 20.188 6.164 1 88.81 40 ILE B N 1
ATOM 1394 C CA . ILE B 1 40 ? -13.961 18.891 5.941 1 88.81 40 ILE B CA 1
ATOM 1395 C C . ILE B 1 40 ? -14.109 18.156 7.27 1 88.81 40 ILE B C 1
ATOM 1397 O O . ILE B 1 40 ? -13.43 18.469 8.25 1 88.81 40 ILE B O 1
ATOM 1401 N N . ARG B 1 41 ? -15.039 17.234 7.23 1 89.44 41 ARG B N 1
ATOM 1402 C CA . ARG B 1 41 ? -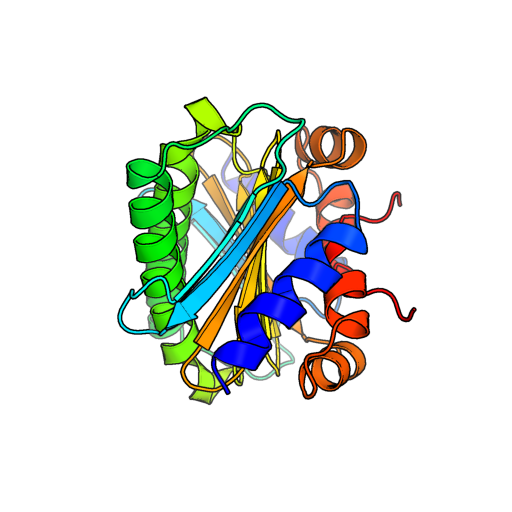15.234 16.406 8.406 1 89.44 41 ARG B CA 1
ATOM 1403 C C . ARG B 1 41 ? -14.055 15.453 8.602 1 89.44 41 ARG B C 1
ATOM 1405 O O . ARG B 1 41 ? -13.672 14.734 7.68 1 89.44 41 ARG B O 1
ATOM 1412 N N . GLU B 1 42 ? -13.594 15.383 9.812 1 90.25 42 GLU B N 1
ATOM 1413 C CA . GLU B 1 42 ? -12.516 14.461 10.156 1 90.25 42 GLU B CA 1
ATOM 1414 C C . GLU B 1 42 ? -13.031 13.031 10.273 1 90.25 42 GLU B C 1
ATOM 1416 O O . GLU B 1 42 ? -14.109 12.789 10.82 1 90.25 42 GLU B O 1
ATOM 1421 N N . LEU B 1 43 ? -12.289 12.172 9.836 1 93.88 43 LEU B N 1
ATOM 1422 C CA . LEU B 1 43 ? -12.68 10.766 9.875 1 93.88 43 LEU B CA 1
ATOM 1423 C C . LEU B 1 43 ? -12.117 10.086 11.117 1 93.88 43 LEU B C 1
ATOM 1425 O O . LEU B 1 43 ? -12.664 9.086 11.578 1 93.88 43 LEU B O 1
ATOM 1429 N N . PHE B 1 44 ? -11.016 10.633 11.633 1 94.06 44 PHE B N 1
ATOM 1430 C CA . PHE B 1 44 ? -10.344 10.047 12.789 1 94.06 44 PHE B CA 1
ATOM 1431 C C . PHE B 1 44 ? -10.094 11.109 13.859 1 94.06 44 PHE B C 1
ATOM 1433 O O . PHE B 1 44 ? -9.75 12.25 13.539 1 94.06 44 PHE B O 1
ATOM 1440 N N . SER B 1 45 ? -10.258 10.664 15.07 1 92.56 45 SER B N 1
ATOM 1441 C CA . SER B 1 45 ? -9.797 11.5 16.172 1 92.56 45 SER B CA 1
ATOM 1442 C C . SER B 1 45 ? -8.273 11.531 16.234 1 92.56 45 SER B C 1
ATOM 1444 O O . SER B 1 45 ? -7.598 10.789 15.531 1 92.56 45 SER B O 1
ATOM 1446 N N . LEU B 1 46 ? -7.77 12.383 17.047 1 89.62 46 LEU B N 1
ATOM 1447 C CA . LEU B 1 46 ? -6.324 12.453 17.219 1 89.62 46 LEU B CA 1
ATOM 1448 C C . LEU B 1 46 ? -5.777 11.133 17.75 1 89.62 46 LEU B C 1
ATOM 1450 O O . LEU B 1 46 ? -4.719 10.672 17.328 1 89.62 46 LEU B O 1
ATOM 1454 N N . GLU B 1 47 ? -6.516 10.586 18.703 1 93.06 47 GLU B N 1
ATOM 1455 C CA . GLU B 1 47 ? -6.102 9.305 19.281 1 93.06 47 GLU B CA 1
ATOM 1456 C C . GLU B 1 47 ? -6.109 8.203 18.219 1 93.06 47 GLU B C 1
ATOM 1458 O O . GLU B 1 47 ? -5.168 7.406 18.141 1 93.06 47 GLU B O 1
ATOM 1463 N N . GLU B 1 48 ? -7.152 8.172 17.453 1 93.62 48 GLU B N 1
ATOM 1464 C CA . GLU B 1 48 ? -7.254 7.191 16.375 1 93.62 48 GLU B CA 1
ATOM 1465 C C . GLU B 1 48 ? -6.16 7.406 15.336 1 93.62 48 GLU B C 1
ATOM 1467 O O . GLU B 1 48 ? -5.605 6.441 14.805 1 93.62 48 GLU B O 1
ATOM 1472 N N . THR B 1 49 ? -5.859 8.664 15.055 1 92.44 49 THR B N 1
ATOM 1473 C CA . THR B 1 49 ? -4.797 9.008 14.117 1 92.44 49 THR B CA 1
ATOM 1474 C C . THR B 1 49 ? -3.453 8.469 14.602 1 92.44 49 THR B C 1
ATOM 1476 O O . THR B 1 49 ? -2.715 7.848 13.836 1 92.44 49 THR B O 1
ATOM 1479 N N . LYS B 1 50 ? -3.184 8.625 15.82 1 92.81 50 LYS B N 1
ATOM 1480 C CA . LYS B 1 50 ? -1.932 8.141 16.391 1 92.81 50 LYS B CA 1
ATOM 1481 C C . LYS B 1 50 ? -1.844 6.617 16.312 1 92.81 50 LYS B C 1
ATOM 1483 O O . LYS B 1 50 ? -0.785 6.066 16 1 92.81 50 LYS B O 1
ATOM 1488 N N . GLU B 1 51 ? -2.932 5.977 16.578 1 94 51 GLU B N 1
ATOM 1489 C CA . GLU B 1 51 ? -2.969 4.523 16.469 1 94 51 GLU B CA 1
ATOM 1490 C C . GLU B 1 51 ? -2.709 4.074 15.023 1 94 51 GLU B C 1
ATOM 1492 O O . GLU B 1 51 ? -1.934 3.145 14.789 1 94 51 GLU B O 1
ATOM 1497 N N . GLN B 1 52 ? -3.357 4.742 14.094 1 93.06 52 GLN B N 1
ATOM 1498 C CA . GLN B 1 52 ? -3.17 4.41 12.688 1 93.06 52 GLN B CA 1
ATOM 1499 C C . GLN B 1 52 ? -1.725 4.641 12.25 1 93.06 52 GLN B C 1
ATOM 1501 O O . GLN B 1 52 ? -1.153 3.832 11.516 1 93.06 52 GLN B O 1
ATOM 1506 N N . LEU B 1 53 ? -1.17 5.684 12.719 1 94.19 53 LEU B N 1
ATOM 1507 C CA . LEU B 1 53 ? 0.218 5.98 12.391 1 94.19 53 LEU B CA 1
ATOM 1508 C C . LEU B 1 53 ? 1.154 4.918 12.953 1 94.19 53 LEU B C 1
ATOM 1510 O O . LEU B 1 53 ? 2.1 4.496 12.281 1 94.19 53 LEU B O 1
ATOM 1514 N N . SER B 1 54 ? 0.859 4.496 14.156 1 94.62 54 SER B N 1
ATOM 1515 C CA . SER B 1 54 ? 1.668 3.447 14.766 1 94.62 54 SER B CA 1
ATOM 1516 C C . SER B 1 54 ? 1.632 2.168 13.938 1 94.62 54 SER B C 1
ATOM 1518 O O . SER B 1 54 ? 2.67 1.553 13.688 1 94.62 54 SER B O 1
ATOM 1520 N N . ARG B 1 55 ? 0.498 1.789 13.469 1 93.5 55 ARG B N 1
ATOM 1521 C CA . ARG B 1 55 ? 0.347 0.604 12.633 1 93.5 55 ARG B CA 1
ATOM 1522 C C . ARG B 1 55 ? 1.082 0.776 11.305 1 93.5 55 ARG B C 1
ATOM 1524 O O . ARG B 1 55 ? 1.711 -0.162 10.812 1 93.5 55 ARG B O 1
ATOM 1531 N N . THR B 1 56 ? 0.947 1.96 10.766 1 94.81 56 THR B N 1
ATOM 1532 C CA . THR B 1 56 ? 1.617 2.264 9.508 1 94.81 56 THR B CA 1
ATOM 1533 C C . THR B 1 56 ? 3.131 2.141 9.656 1 94.81 56 THR B C 1
ATOM 1535 O O . THR B 1 56 ? 3.801 1.578 8.789 1 94.81 56 THR B O 1
ATOM 1538 N N . ILE B 1 57 ? 3.59 2.611 10.734 1 95.69 57 ILE B N 1
ATOM 1539 C CA . ILE B 1 57 ? 5.027 2.562 10.992 1 95.69 57 ILE B CA 1
ATOM 1540 C C . ILE B 1 57 ? 5.473 1.11 11.141 1 95.69 57 ILE B C 1
ATOM 1542 O O . ILE B 1 57 ? 6.504 0.712 10.594 1 95.69 57 ILE B O 1
ATOM 1546 N N . GLU B 1 58 ? 4.711 0.348 11.852 1 94.12 58 GLU B N 1
ATOM 1547 C CA . GLU B 1 58 ? 5.039 -1.067 11.992 1 94.12 58 GLU B CA 1
ATOM 1548 C C . GLU B 1 58 ? 5.039 -1.77 10.641 1 94.12 58 GLU B C 1
ATOM 1550 O O . GLU B 1 58 ? 5.938 -2.559 10.344 1 94.12 58 GLU B O 1
ATOM 1555 N N . SER B 1 59 ? 4.059 -1.48 9.844 1 94.5 59 SER B N 1
ATOM 1556 C CA . SER B 1 59 ? 3.992 -2.043 8.5 1 94.5 59 SER B CA 1
ATOM 1557 C C . SER B 1 59 ? 5.195 -1.622 7.664 1 94.5 59 SER B C 1
ATOM 1559 O O . SER B 1 59 ? 5.762 -2.434 6.93 1 94.5 59 SER B O 1
ATOM 1561 N N . TRP B 1 60 ? 5.559 -0.387 7.793 1 96.12 60 TRP B N 1
ATOM 1562 C CA . TRP B 1 60 ? 6.695 0.121 7.031 1 96.12 60 TRP B CA 1
ATOM 1563 C C . TRP B 1 60 ? 7.984 -0.575 7.445 1 96.12 60 TRP B C 1
ATOM 1565 O O . TRP B 1 60 ? 8.797 -0.956 6.598 1 96.12 60 TRP B O 1
ATOM 1575 N N . LYS B 1 61 ? 8.109 -0.752 8.75 1 94.44 61 LYS B N 1
ATOM 1576 C CA . LYS B 1 61 ? 9.297 -1.445 9.242 1 94.44 61 LYS B CA 1
ATOM 1577 C C . LYS B 1 61 ? 9.391 -2.857 8.672 1 94.44 61 LYS B C 1
ATOM 1579 O O . LYS B 1 61 ? 10.469 -3.322 8.312 1 94.44 61 LYS B O 1
ATOM 1584 N N . SER B 1 62 ? 8.273 -3.504 8.625 1 93.88 62 SER B N 1
ATOM 1585 C CA . SER B 1 62 ? 8.234 -4.84 8.031 1 93.88 62 SER B CA 1
ATOM 1586 C C . SER B 1 62 ? 8.641 -4.809 6.566 1 93.88 62 SER B C 1
ATOM 1588 O O . SER B 1 62 ? 9.312 -5.723 6.082 1 93.88 62 SER B O 1
ATOM 1590 N N . ARG B 1 63 ? 8.344 -3.791 5.805 1 95.62 63 ARG B N 1
ATOM 1591 C CA . ARG B 1 63 ? 8.68 -3.637 4.395 1 95.62 63 ARG B CA 1
ATOM 1592 C C . ARG B 1 63 ? 10.18 -3.42 4.211 1 95.62 63 ARG B C 1
ATOM 1594 O O . ARG B 1 63 ? 10.766 -3.873 3.223 1 95.62 63 ARG B O 1
ATOM 1601 N N . VAL B 1 64 ? 10.727 -2.762 5.207 1 95.88 64 VAL B N 1
ATOM 1602 C CA . VAL B 1 64 ? 12.156 -2.463 5.137 1 95.88 64 VAL B CA 1
ATOM 1603 C C . VAL B 1 64 ? 12.961 -3.74 5.359 1 95.88 64 VAL B C 1
ATOM 1605 O O . VAL B 1 64 ? 14.086 -3.865 4.867 1 95.88 64 VAL B O 1
ATOM 1608 N N . GLU B 1 65 ? 12.383 -4.715 6.027 1 94.94 65 GLU B N 1
ATOM 1609 C CA . GLU B 1 65 ? 13.094 -5.93 6.41 1 94.94 65 GLU B CA 1
ATOM 1610 C C . GLU B 1 65 ? 13.547 -6.719 5.184 1 94.94 65 GLU B C 1
ATOM 1612 O O . GLU B 1 65 ? 14.508 -7.48 5.25 1 94.94 65 GLU B O 1
ATOM 1617 N N . ILE B 1 66 ? 12.898 -6.504 4.043 1 95.88 66 ILE B N 1
ATOM 1618 C CA . ILE B 1 66 ? 13.219 -7.34 2.891 1 95.88 66 ILE B CA 1
ATOM 1619 C C . ILE B 1 66 ? 14.008 -6.527 1.868 1 95.88 66 ILE B C 1
ATOM 1621 O O . ILE B 1 66 ? 14.18 -6.953 0.723 1 95.88 66 ILE B O 1
ATOM 1625 N N . LYS B 1 67 ? 14.531 -5.402 2.227 1 96 67 LYS B N 1
ATOM 1626 C CA . LYS B 1 67 ? 15.195 -4.48 1.312 1 96 67 LYS B CA 1
ATOM 1627 C C . LYS B 1 67 ? 16.422 -5.129 0.669 1 96 67 LYS B C 1
ATOM 1629 O O . LYS B 1 67 ? 16.797 -4.781 -0.451 1 96 67 LYS B O 1
ATOM 1634 N N . ASP B 1 68 ? 17 -6.082 1.332 1 96.5 68 ASP B N 1
ATOM 1635 C CA . ASP B 1 68 ? 18.188 -6.715 0.786 1 96.5 68 ASP B CA 1
ATOM 1636 C C . ASP B 1 68 ? 17.859 -7.539 -0.456 1 96.5 68 ASP B C 1
ATOM 1638 O O . ASP B 1 68 ? 18.734 -7.777 -1.299 1 96.5 68 ASP B O 1
ATOM 1642 N N . LYS B 1 69 ? 16.625 -7.883 -0.561 1 95.94 69 LYS B N 1
ATOM 1643 C CA . LYS B 1 69 ? 16.219 -8.727 -1.678 1 95.94 69 LYS B CA 1
ATOM 1644 C C . LYS B 1 69 ? 15.578 -7.898 -2.785 1 95.94 69 LYS B C 1
ATOM 1646 O O . LYS B 1 69 ? 15.805 -8.148 -3.971 1 95.94 69 LYS B O 1
ATOM 1651 N N . VAL B 1 70 ? 14.812 -6.879 -2.406 1 97.19 70 VAL B N 1
ATOM 1652 C CA . VAL B 1 70 ? 13.992 -6.234 -3.422 1 97.19 70 VAL B CA 1
ATOM 1653 C C . VAL B 1 70 ? 14.289 -4.738 -3.459 1 97.19 70 VAL B C 1
ATOM 1655 O O . VAL B 1 70 ? 13.648 -3.99 -4.207 1 97.19 70 VAL B O 1
ATOM 1658 N N . GLY B 1 71 ? 15.289 -4.203 -2.697 1 96.62 71 GLY B N 1
ATOM 1659 C CA . GLY B 1 71 ? 15.586 -2.783 -2.607 1 96.62 71 GLY B CA 1
ATOM 1660 C C . GLY B 1 71 ? 14.727 -2.053 -1.598 1 96.62 71 GLY B C 1
ATOM 1661 O O . GLY B 1 71 ? 13.82 -2.645 -1.004 1 96.62 71 GLY B O 1
ATOM 1662 N N . ARG B 1 72 ? 15.016 -0.813 -1.375 1 95.81 72 ARG B N 1
ATOM 1663 C CA . ARG B 1 72 ? 14.289 0.011 -0.416 1 95.81 72 ARG B CA 1
ATOM 1664 C C . ARG B 1 72 ? 12.844 0.23 -0.863 1 95.81 72 ARG B C 1
ATOM 1666 O O . ARG B 1 72 ? 12.578 0.395 -2.055 1 95.81 72 ARG B O 1
ATOM 1673 N N . PRO B 1 73 ? 11.93 0.191 0.107 1 96.94 73 PRO B N 1
ATOM 1674 C CA . PRO B 1 73 ? 10.586 0.632 -0.271 1 96.94 73 PRO B CA 1
ATOM 1675 C C . PRO B 1 73 ? 10.539 2.109 -0.651 1 96.94 73 PRO B C 1
ATOM 1677 O O . PRO B 1 73 ? 11.148 2.945 0.017 1 96.94 73 PRO B O 1
ATOM 1680 N N . LEU B 1 74 ? 9.781 2.41 -1.688 1 95.75 74 LEU B N 1
ATOM 1681 C CA . LEU B 1 74 ? 9.711 3.77 -2.213 1 95.75 74 LEU B CA 1
ATOM 1682 C C . LEU B 1 74 ? 8.445 4.469 -1.722 1 95.75 74 LEU B C 1
ATOM 1684 O O . LEU B 1 74 ? 8.469 5.664 -1.421 1 95.75 74 LEU B O 1
ATOM 1688 N N . TYR B 1 75 ? 7.348 3.77 -1.689 1 95.38 75 TYR B N 1
ATOM 1689 C CA . TYR B 1 75 ? 6.078 4.242 -1.145 1 95.38 75 TYR B CA 1
ATOM 1690 C C . TYR B 1 75 ? 5.098 3.088 -0.973 1 95.38 75 TYR B C 1
ATOM 1692 O O . TYR B 1 75 ? 5.324 1.99 -1.487 1 95.38 75 TYR B O 1
ATOM 1700 N N . SER B 1 76 ? 4.125 3.324 -0.224 1 96.56 76 SER B N 1
ATOM 1701 C CA . SER B 1 76 ? 2.986 2.42 -0.098 1 96.56 76 SER B CA 1
ATOM 1702 C C . SER B 1 76 ? 1.666 3.176 -0.19 1 96.56 76 SER B C 1
ATOM 1704 O O . SER B 1 76 ? 1.529 4.266 0.368 1 96.56 76 SER B O 1
ATOM 1706 N N . VAL B 1 77 ? 0.728 2.539 -0.848 1 95.56 77 VAL B N 1
ATOM 1707 C CA . VAL B 1 77 ? -0.601 3.123 -0.999 1 95.56 77 VAL B CA 1
ATOM 1708 C C . VAL B 1 77 ? -1.665 2.08 -0.664 1 95.56 77 VAL B C 1
ATOM 1710 O O . VAL B 1 77 ? -1.559 0.922 -1.073 1 95.56 77 VAL B O 1
ATOM 1713 N N . THR B 1 78 ? -2.592 2.447 0.059 1 96.69 78 THR B N 1
ATOM 1714 C CA . THR B 1 78 ? -3.801 1.66 0.267 1 96.69 78 THR B CA 1
ATOM 1715 C C . THR B 1 78 ? -5.043 2.465 -0.109 1 96.69 78 THR B C 1
ATOM 1717 O O . THR B 1 78 ? -5.234 3.58 0.378 1 96.69 78 THR B O 1
ATOM 1720 N N . SER B 1 79 ? -5.816 1.912 -1.008 1 96.25 79 SER B N 1
ATOM 1721 C CA . SER B 1 79 ? -7.074 2.529 -1.416 1 96.25 79 SER B CA 1
ATOM 1722 C C . SER B 1 79 ? -8.258 1.935 -0.655 1 96.25 79 SER B C 1
ATOM 1724 O O . SER B 1 79 ? -8.422 0.714 -0.609 1 96.25 79 SER B O 1
ATOM 1726 N N . TYR B 1 80 ? -8.992 2.793 -0.055 1 96.94 80 TYR B N 1
ATOM 1727 C CA . TYR B 1 80 ? -10.266 2.447 0.565 1 96.94 80 TYR B CA 1
ATOM 1728 C C . TYR B 1 80 ? -11.43 3.012 -0.238 1 96.94 80 TYR B C 1
ATOM 1730 O O . TYR B 1 80 ? -11.234 3.738 -1.213 1 96.94 80 TYR B O 1
ATOM 1738 N N . GLU B 1 81 ? -12.602 2.676 0.186 1 96.75 81 GLU B N 1
ATOM 1739 C CA . GLU B 1 81 ? -13.781 3.176 -0.51 1 96.75 81 GLU B CA 1
ATOM 1740 C C . GLU B 1 81 ? -13.891 4.695 -0.396 1 96.75 81 GLU B C 1
ATOM 1742 O O . GLU B 1 81 ? -14.289 5.367 -1.348 1 96.75 81 GLU B O 1
ATOM 1747 N N . LYS B 1 82 ? -13.43 5.316 0.717 1 96.5 82 LYS B N 1
ATOM 1748 C CA . LYS B 1 82 ? -13.633 6.75 0.911 1 96.5 82 LYS B CA 1
ATOM 1749 C C . LYS B 1 82 ? -12.336 7.523 0.719 1 96.5 82 LYS B C 1
ATOM 1751 O O . LYS B 1 82 ? -12.344 8.656 0.239 1 96.5 82 LYS B O 1
ATOM 1756 N N . ILE B 1 83 ? -11.195 6.93 1.085 1 96.62 83 ILE B N 1
ATOM 1757 C CA . ILE B 1 83 ? -9.93 7.652 1.034 1 96.62 83 ILE B CA 1
ATOM 1758 C C . ILE B 1 83 ? -8.836 6.738 0.502 1 96.62 83 ILE B C 1
ATOM 1760 O O . ILE B 1 83 ? -9.023 5.523 0.397 1 96.62 83 ILE B O 1
ATOM 1764 N N . LYS B 1 84 ? -7.773 7.34 0.205 1 95.88 84 LYS B N 1
ATOM 1765 C CA . LYS B 1 84 ? -6.492 6.684 -0.035 1 95.88 84 LYS B CA 1
ATOM 1766 C C . LYS B 1 84 ? -5.441 7.152 0.965 1 95.88 84 LYS B C 1
ATOM 1768 O O . LYS B 1 84 ? -5.359 8.344 1.274 1 95.88 84 LYS B O 1
ATOM 1773 N N . ARG B 1 85 ? -4.699 6.223 1.392 1 96.5 85 ARG B N 1
ATOM 1774 C CA . ARG B 1 85 ? -3.609 6.543 2.305 1 96.5 85 ARG B CA 1
ATOM 1775 C C . ARG B 1 85 ? -2.258 6.199 1.685 1 96.5 85 ARG B C 1
ATOM 1777 O O . ARG B 1 85 ? -2.115 5.164 1.03 1 96.5 85 ARG B O 1
ATOM 1784 N N . MET B 1 86 ? -1.307 7.043 1.9 1 96.06 86 MET B N 1
ATOM 1785 C CA . MET B 1 86 ? 0.022 6.863 1.322 1 96.06 86 MET B CA 1
ATOM 1786 C C . MET B 1 86 ? 1.105 7.074 2.375 1 96.06 86 MET B C 1
ATOM 1788 O O . MET B 1 86 ? 0.986 7.957 3.227 1 96.06 86 MET B O 1
ATOM 1792 N N . THR B 1 87 ? 2.074 6.309 2.293 1 96.62 87 THR B N 1
ATOM 1793 C CA . THR B 1 87 ? 3.273 6.418 3.115 1 96.62 87 THR B CA 1
ATOM 1794 C C . THR B 1 87 ? 4.52 6.547 2.242 1 96.62 87 THR B C 1
ATOM 1796 O O . THR B 1 87 ? 4.754 5.711 1.365 1 96.62 87 THR B O 1
ATOM 1799 N N . ILE B 1 88 ? 5.293 7.543 2.502 1 95.44 88 ILE B N 1
ATOM 1800 C CA . ILE B 1 88 ? 6.484 7.832 1.713 1 95.44 88 ILE B CA 1
ATOM 1801 C C . ILE B 1 88 ? 7.66 8.117 2.643 1 95.44 88 ILE B C 1
ATOM 1803 O O . ILE B 1 88 ? 7.578 8.992 3.508 1 95.44 88 ILE B O 1
ATOM 1807 N N . PRO B 1 89 ? 8.727 7.426 2.438 1 95 89 PRO B N 1
ATOM 1808 C CA . PRO B 1 89 ? 9.906 7.809 3.213 1 95 89 PRO B CA 1
ATOM 1809 C C . PRO B 1 89 ? 10.547 9.102 2.719 1 95 89 PRO B C 1
ATOM 1811 O O . PRO B 1 89 ? 10.836 9.242 1.526 1 95 89 PRO B O 1
ATOM 1814 N N . ILE B 1 90 ? 10.68 9.992 3.592 1 90.62 90 ILE B N 1
ATOM 1815 C CA . ILE B 1 90 ? 11.344 11.242 3.248 1 90.62 90 ILE B CA 1
ATOM 1816 C C . ILE B 1 90 ? 12.859 11.078 3.373 1 90.62 90 ILE B C 1
ATOM 1818 O O . ILE B 1 90 ? 13.617 11.68 2.611 1 90.62 90 ILE B O 1
ATOM 1822 N N . ASP B 1 91 ? 13.312 10.297 4.305 1 88.12 91 ASP B N 1
ATOM 1823 C CA . ASP B 1 91 ? 14.688 9.859 4.516 1 88.12 91 ASP B CA 1
ATOM 1824 C C . ASP B 1 91 ? 14.734 8.57 5.324 1 88.12 91 ASP B C 1
ATOM 1826 O O . ASP B 1 91 ? 13.742 7.84 5.395 1 88.12 91 ASP B O 1
ATOM 1830 N N . GLU B 1 92 ? 15.859 8.227 5.895 1 88.31 92 GLU B N 1
ATOM 1831 C CA . GLU B 1 92 ? 16.016 6.93 6.547 1 88.31 92 GLU B CA 1
ATOM 1832 C C . GLU B 1 92 ? 15.297 6.891 7.891 1 88.31 92 GLU B C 1
ATOM 1834 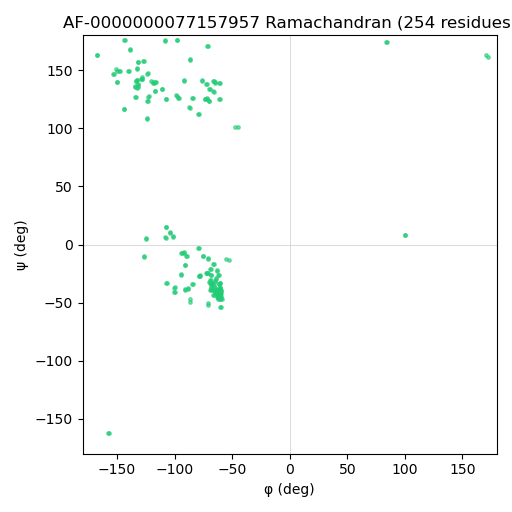O O . GLU B 1 92 ? 15.086 5.816 8.461 1 88.31 92 GLU B O 1
ATOM 1839 N N . GLU B 1 93 ? 14.82 8.086 8.344 1 92.75 93 GLU B N 1
ATOM 1840 C CA . GLU B 1 93 ? 14.305 8.117 9.711 1 92.75 93 GLU B CA 1
ATOM 1841 C C . GLU B 1 93 ? 12.891 8.68 9.75 1 92.75 93 GLU B C 1
ATOM 1843 O O . GLU B 1 93 ? 12.227 8.633 10.789 1 92.75 93 GLU B O 1
ATOM 1848 N N . HIS B 1 94 ? 12.438 9.242 8.641 1 93.88 94 HIS B N 1
ATOM 1849 C CA . HIS B 1 94 ? 11.172 9.953 8.672 1 93.88 94 HIS B CA 1
ATOM 1850 C C . HIS B 1 94 ? 10.234 9.461 7.57 1 93.88 94 HIS B C 1
ATOM 1852 O O . HIS B 1 94 ? 10.672 9.18 6.453 1 93.88 94 HIS B O 1
ATOM 1858 N N . LEU B 1 95 ? 8.93 9.406 7.938 1 96.25 95 LEU B N 1
ATOM 1859 C CA . LEU B 1 95 ? 7.871 9.023 7.012 1 96.25 95 LEU B CA 1
ATOM 1860 C C . LEU B 1 95 ? 6.863 10.156 6.836 1 96.25 95 LEU B C 1
ATOM 1862 O O . LEU B 1 95 ? 6.516 10.836 7.801 1 96.25 95 LEU B O 1
ATOM 1866 N N . LEU B 1 96 ? 6.465 10.305 5.645 1 96.12 96 LEU B N 1
ATOM 1867 C CA . LEU B 1 96 ? 5.332 11.156 5.312 1 96.12 96 LEU B CA 1
ATOM 1868 C C . LEU B 1 96 ? 4.059 10.336 5.148 1 96.12 96 LEU B C 1
ATOM 1870 O O . LEU B 1 96 ? 4.043 9.359 4.398 1 96.12 96 LEU B O 1
ATOM 1874 N N . PHE B 1 97 ? 3.051 10.719 5.812 1 96.94 97 PHE B N 1
ATOM 1875 C CA . PHE B 1 97 ? 1.729 10.117 5.703 1 96.94 97 PHE B CA 1
ATOM 1876 C C . PHE B 1 97 ? 0.748 11.07 5.043 1 96.94 97 PHE B C 1
ATOM 1878 O O . PHE B 1 97 ? 0.679 12.25 5.41 1 96.94 97 PHE B O 1
ATOM 1885 N N . ILE B 1 98 ? 0.018 10.555 4.117 1 96.44 98 ILE B N 1
ATOM 1886 C CA . ILE B 1 98 ? -0.983 11.375 3.434 1 96.44 98 ILE B CA 1
ATOM 1887 C C . ILE B 1 98 ? -2.295 10.602 3.332 1 96.44 98 ILE B C 1
ATOM 1889 O O . ILE B 1 98 ? -2.297 9.406 3.029 1 96.44 98 ILE B O 1
ATOM 1893 N N . SER B 1 99 ? -3.385 11.211 3.6 1 96.44 99 SER B N 1
ATOM 1894 C CA . SER B 1 99 ? -4.711 10.703 3.268 1 96.44 99 SER B CA 1
ATOM 1895 C C . SER B 1 99 ? -5.426 11.625 2.281 1 96.44 99 SER B C 1
ATOM 1897 O O . SER B 1 99 ? -5.453 12.844 2.469 1 96.44 99 SER B O 1
ATOM 1899 N N . ILE B 1 100 ? -5.977 11.078 1.261 1 95.62 100 ILE B N 1
ATOM 1900 C CA . ILE B 1 100 ? -6.656 11.859 0.231 1 95.62 100 ILE B CA 1
ATOM 1901 C C . ILE B 1 100 ? -8.008 11.227 -0.084 1 95.62 100 ILE B C 1
ATOM 1903 O O . ILE B 1 100 ? -8.18 10.008 0.037 1 95.62 100 ILE B O 1
ATOM 1907 N N . ASP B 1 101 ? -8.945 12.031 -0.492 1 95 101 ASP B N 1
ATOM 1908 C CA . ASP B 1 101 ? -10.234 11.5 -0.916 1 95 101 ASP B CA 1
ATOM 1909 C C . ASP B 1 101 ? -10.078 10.555 -2.105 1 95 101 ASP B C 1
ATOM 1911 O O . ASP B 1 101 ? -9.297 10.828 -3.021 1 95 101 ASP B O 1
ATOM 1915 N N . ASN B 1 102 ? -10.844 9.461 -2.035 1 93.38 102 ASN B N 1
ATOM 1916 C CA . ASN B 1 102 ? -10.789 8.539 -3.166 1 93.38 102 ASN B CA 1
ATOM 1917 C C . ASN B 1 102 ? -11.773 8.938 -4.258 1 93.38 102 ASN B C 1
ATOM 1919 O O . ASN B 1 102 ? -12.781 9.594 -3.982 1 93.38 102 ASN B O 1
ATOM 1923 N N . LYS B 1 103 ? -11.445 8.422 -5.398 1 89.44 103 LYS B N 1
ATOM 1924 C CA . LYS B 1 103 ? -12.305 8.688 -6.551 1 89.44 103 LYS B CA 1
ATOM 1925 C C . LYS B 1 103 ? -13.367 7.609 -6.703 1 89.44 103 LYS B C 1
ATOM 1927 O O . LYS B 1 103 ? -13.07 6.418 -6.605 1 89.44 103 LYS B O 1
ATOM 1932 N N . GLU B 1 104 ? -14.547 8.016 -7.059 1 89.31 104 GLU B N 1
ATOM 1933 C CA . GLU B 1 104 ? -15.656 7.094 -7.234 1 89.31 104 GLU B CA 1
ATOM 1934 C C . GLU B 1 104 ? -15.352 6.062 -8.32 1 89.31 104 GLU B C 1
ATOM 1936 O O . GLU B 1 104 ? -15.742 4.898 -8.203 1 89.31 104 GLU B O 1
ATOM 1941 N N . GLU B 1 105 ? -14.711 6.492 -9.312 1 86.5 105 GLU B N 1
ATOM 1942 C CA . GLU B 1 105 ? -14.383 5.598 -10.422 1 86.5 105 GLU B CA 1
ATOM 1943 C C . GLU B 1 105 ? -13.508 4.438 -9.961 1 86.5 105 GLU B C 1
ATOM 1945 O O . GLU B 1 105 ? -13.695 3.301 -10.398 1 86.5 105 GLU B O 1
ATOM 1950 N N . GLU B 1 106 ? -12.609 4.734 -9.164 1 87.5 106 GLU B N 1
ATOM 1951 C CA . GLU B 1 106 ? -11.734 3.691 -8.633 1 87.5 106 GLU B CA 1
ATOM 1952 C C . GLU B 1 106 ? -12.508 2.721 -7.746 1 87.5 106 GLU B C 1
ATOM 1954 O O . GLU B 1 106 ? -12.32 1.506 -7.832 1 87.5 106 GLU B O 1
ATOM 1959 N N . VAL B 1 107 ? -13.375 3.223 -7.004 1 90.94 107 VAL B N 1
ATOM 1960 C CA . VAL B 1 107 ? -14.188 2.391 -6.121 1 90.94 107 VAL B CA 1
ATOM 1961 C C . VAL B 1 107 ? -15.023 1.415 -6.949 1 90.94 107 VAL B C 1
ATOM 1963 O O . VAL B 1 107 ? -15.062 0.219 -6.652 1 90.94 107 VAL B O 1
ATOM 1966 N N . GLU B 1 108 ? -15.547 1.905 -7.957 1 89.31 108 GLU B N 1
ATOM 1967 C CA . GLU B 1 108 ? -16.406 1.089 -8.812 1 89.31 108 GLU B CA 1
ATOM 1968 C C . GLU B 1 108 ? -15.609 -0 -9.523 1 89.31 108 GLU B C 1
ATOM 1970 O O . GLU B 1 108 ? -16.094 -1.113 -9.711 1 89.31 108 GLU B O 1
ATOM 1975 N N . MET B 1 109 ? -14.445 0.262 -9.852 1 86.81 109 MET B N 1
ATOM 1976 C CA . MET B 1 109 ? -13.586 -0.692 -10.547 1 86.81 109 MET B CA 1
ATOM 1977 C C . MET B 1 109 ? -13.312 -1.914 -9.68 1 86.81 109 MET B C 1
ATOM 1979 O O . MET B 1 109 ? -13.227 -3.035 -10.18 1 86.81 109 MET B O 1
ATOM 1983 N N . PHE B 1 110 ? -13.32 -1.702 -8.422 1 88.06 110 PHE B N 1
ATOM 1984 C CA . PHE B 1 110 ? -12.867 -2.795 -7.574 1 88.06 110 PHE B CA 1
ATOM 1985 C C . PHE B 1 110 ? -14.031 -3.436 -6.836 1 88.06 110 PHE B C 1
ATOM 1987 O O . PHE B 1 110 ? -13.836 -4.297 -5.977 1 88.06 110 PHE B O 1
ATOM 1994 N N . LYS B 1 111 ? -15.164 -2.957 -7.215 1 82.81 111 LYS B N 1
ATOM 1995 C CA . LYS B 1 111 ? -16.344 -3.668 -6.75 1 82.81 111 LYS B CA 1
ATOM 1996 C C . LYS B 1 111 ? -16.469 -5.039 -7.406 1 82.81 111 LYS B C 1
ATOM 1998 O O . LYS B 1 111 ? -17 -5.98 -6.816 1 82.81 111 LYS B O 1
ATOM 2003 N N . ASN B 1 112 ? -15.961 -5.043 -8.586 1 80.38 112 ASN B N 1
ATOM 2004 C CA . ASN B 1 112 ? -15.922 -6.301 -9.328 1 80.38 112 ASN B CA 1
ATOM 2005 C C . ASN B 1 112 ? -14.508 -6.656 -9.766 1 80.38 112 ASN B C 1
ATOM 2007 O O . ASN B 1 112 ? -14.023 -6.141 -10.773 1 80.38 112 ASN B O 1
ATOM 2011 N N . ILE B 1 113 ? -14.008 -7.645 -9.117 1 82.69 113 ILE B N 1
ATOM 2012 C CA . ILE B 1 113 ? -12.617 -7.984 -9.398 1 82.69 113 ILE B CA 1
ATOM 2013 C C . ILE B 1 113 ? -12.555 -8.953 -10.578 1 82.69 113 ILE B C 1
ATOM 2015 O O . ILE B 1 113 ? -13.164 -10.031 -10.539 1 82.69 113 ILE B O 1
ATOM 2019 N N . ASN B 1 114 ? -11.945 -8.523 -11.562 1 84.38 114 ASN B N 1
ATOM 2020 C CA . ASN B 1 114 ? -11.656 -9.359 -12.719 1 84.38 114 ASN B CA 1
ATOM 2021 C C . ASN B 1 114 ? -10.297 -9.031 -13.32 1 84.38 114 ASN B C 1
ATOM 2023 O O . ASN B 1 114 ? -9.609 -8.117 -12.852 1 84.38 114 ASN B O 1
ATOM 2027 N N . ILE B 1 115 ? -9.945 -9.766 -14.281 1 83.25 115 ILE B N 1
ATOM 2028 C CA . ILE B 1 115 ? -8.617 -9.656 -14.867 1 83.25 115 ILE B CA 1
ATOM 2029 C C . ILE B 1 115 ? -8.414 -8.25 -15.43 1 83.25 115 ILE B C 1
ATOM 2031 O O . ILE B 1 115 ? -7.324 -7.68 -15.305 1 83.25 115 ILE B O 1
ATOM 2035 N N . LYS B 1 116 ? -9.383 -7.781 -15.961 1 82.56 116 LYS B N 1
ATOM 2036 C CA . LYS B 1 116 ? -9.297 -6.453 -16.562 1 82.56 116 LYS B CA 1
ATOM 2037 C C . LYS B 1 116 ? -8.984 -5.391 -15.516 1 82.56 116 LYS B C 1
ATOM 2039 O O . LYS B 1 116 ? -8.109 -4.551 -15.711 1 82.56 116 LYS B O 1
ATOM 2044 N N . ASN B 1 117 ? -9.641 -5.398 -14.406 1 84.25 117 ASN B N 1
ATOM 2045 C CA . ASN B 1 117 ? -9.453 -4.426 -13.328 1 84.25 117 ASN B CA 1
ATOM 2046 C C . ASN B 1 117 ? -8.102 -4.594 -12.656 1 84.25 117 ASN B C 1
ATOM 2048 O O . ASN B 1 117 ? -7.449 -3.609 -12.297 1 84.25 117 ASN B O 1
ATOM 2052 N N . ILE B 1 118 ? -7.68 -5.832 -12.586 1 88.06 118 ILE B N 1
ATOM 2053 C CA . ILE B 1 118 ? -6.375 -6.105 -12 1 88.06 118 ILE B CA 1
ATOM 2054 C C . ILE B 1 118 ? -5.273 -5.566 -12.906 1 88.06 118 ILE B C 1
ATOM 2056 O O . ILE B 1 118 ? -4.305 -4.973 -12.438 1 88.06 118 ILE B O 1
ATOM 2060 N N . SER B 1 119 ? -5.508 -5.742 -14.18 1 84.62 119 SER B N 1
ATOM 2061 C CA . SER B 1 119 ? -4.535 -5.246 -15.148 1 84.62 119 SER B CA 1
ATOM 2062 C C . SER B 1 119 ? -4.355 -3.738 -15.031 1 84.62 119 SER B C 1
ATOM 2064 O O . SER B 1 119 ? -3.248 -3.227 -15.203 1 84.62 119 SER B O 1
ATOM 2066 N N . SER B 1 120 ? -5.387 -3.09 -14.688 1 83.62 120 SER B N 1
ATOM 2067 C CA . SER B 1 120 ? -5.301 -1.641 -14.539 1 83.62 120 SER B CA 1
ATOM 2068 C C . SER B 1 120 ? -4.43 -1.262 -13.344 1 83.62 120 SER B C 1
ATOM 2070 O O . SER B 1 120 ? -3.844 -0.178 -13.312 1 83.62 120 SER B O 1
ATOM 2072 N N . LEU B 1 121 ? -4.328 -2.121 -12.359 1 83.69 121 LEU B N 1
ATOM 2073 C CA . LEU B 1 121 ? -3.514 -1.89 -11.172 1 83.69 121 LEU B CA 1
ATOM 2074 C C . LEU B 1 121 ? -2.039 -2.15 -11.461 1 83.69 121 LEU B C 1
ATOM 2076 O O .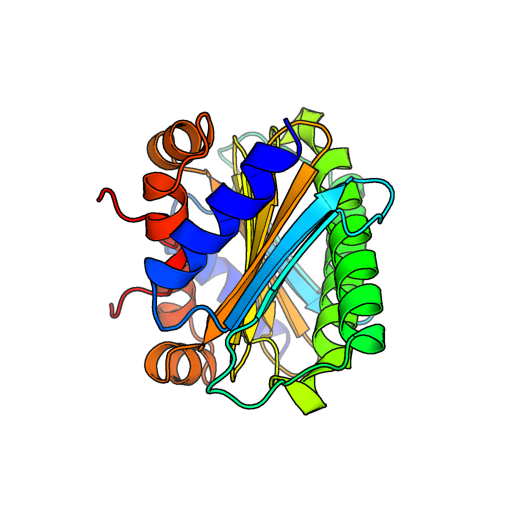 LEU B 1 121 ? -1.164 -1.531 -10.852 1 83.69 121 LEU B O 1
ATOM 2080 N N . LEU B 1 122 ? -1.89 -3.021 -12.438 1 84.19 122 LEU B N 1
ATOM 2081 C CA . LEU B 1 122 ? -0.517 -3.416 -12.734 1 84.19 122 LEU B CA 1
ATOM 2082 C C . LEU B 1 122 ? 0.276 -2.238 -13.297 1 84.19 122 LEU B C 1
ATOM 2084 O O . LEU B 1 122 ? 1.506 -2.217 -13.211 1 84.19 122 LEU B O 1
ATOM 2088 N N . ASP B 1 123 ? -0.458 -1.231 -13.734 1 78.62 123 ASP B N 1
ATOM 2089 C CA . ASP B 1 123 ? 0.196 -0.077 -14.336 1 78.62 123 ASP B CA 1
ATOM 2090 C C . ASP B 1 123 ? 0.228 1.107 -13.375 1 78.62 123 ASP B C 1
ATOM 2092 O O . ASP B 1 123 ? 0.566 2.225 -13.766 1 78.62 123 ASP B O 1
ATOM 2096 N N . ILE B 1 124 ? -0.132 0.77 -12.195 1 78.56 124 ILE B N 1
ATOM 2097 C CA . ILE B 1 124 ? -0.19 1.855 -11.219 1 78.56 124 ILE B CA 1
ATOM 2098 C C . ILE B 1 124 ? 1.216 2.395 -10.961 1 78.56 124 ILE B C 1
ATOM 2100 O O . ILE B 1 124 ? 2.178 1.625 -10.883 1 78.56 124 ILE B O 1
ATOM 2104 N N . GLY B 1 125 ? 1.378 3.629 -11.008 1 75.12 125 GLY B N 1
ATOM 2105 C CA . GLY B 1 125 ? 2.621 4.348 -10.797 1 75.12 125 GLY B CA 1
ATOM 2106 C C . GLY B 1 125 ? 2.516 5.828 -11.109 1 75.12 125 GLY B C 1
ATOM 2107 O O . GLY B 1 125 ? 1.504 6.285 -11.648 1 75.12 125 GLY B O 1
ATOM 2108 N N . PRO B 1 126 ? 3.516 6.539 -10.531 1 70.69 126 PRO B N 1
ATOM 2109 C CA . PRO B 1 126 ? 3.465 7.977 -10.805 1 70.69 126 PRO B CA 1
ATOM 2110 C C . PRO B 1 126 ? 3.559 8.297 -12.297 1 70.69 126 PRO B C 1
ATOM 2112 O O . PRO B 1 126 ? 4.242 7.586 -13.039 1 70.69 126 PRO B O 1
ATOM 2115 N N . THR B 1 127 ? 2.5 9.086 -12.742 1 59.72 127 THR B N 1
ATOM 2116 C CA . THR B 1 127 ? 2.557 9.547 -14.125 1 59.72 127 THR B CA 1
ATOM 2117 C C . THR B 1 127 ? 3.617 10.625 -14.289 1 59.72 127 THR B C 1
ATOM 2119 O O . THR B 1 127 ? 3.824 11.445 -13.391 1 59.72 127 THR B O 1
ATOM 2122 N N . LYS B 1 128 ? 4.566 10.367 -15.266 1 55.5 128 LYS B N 1
ATOM 2123 C CA . LYS B 1 128 ? 5.508 11.438 -15.57 1 55.5 128 LYS B CA 1
ATOM 2124 C C . LYS B 1 128 ? 4.789 12.781 -15.695 1 55.5 128 LYS B C 1
ATOM 2126 O O . LYS B 1 128 ? 3.771 12.883 -16.375 1 55.5 128 LYS B O 1
ATOM 2131 N N . SER B 1 129 ? 4.863 13.648 -14.594 1 43.41 129 SER B N 1
ATOM 2132 C CA . SER B 1 129 ? 4.348 15 -14.773 1 43.41 129 SER B CA 1
ATOM 2133 C C . SER B 1 129 ? 5.262 15.828 -15.672 1 43.41 129 SER B C 1
ATOM 2135 O O . SER B 1 129 ? 6.473 15.609 -15.711 1 43.41 129 SER B O 1
#

Organism: Nitrosopumilus maritimus (strain SCM1) (NCBI:txid436308)